Protein AF-0000000078879393 (afdb_homodimer)

Radius of gyration: 18.75 Å; Cα contacts (8 Å, |Δi|>4): 812; chains: 2; bounding box: 36×53×43 Å

Sequence (286 aa):
CFPGNGKSELESGVQMYIRDLRIGDRIKTVGSSGDVIYSDVIAFLHKNTNIVVEFVALHLTGEHRIIISAKHLIFVSKNGNSTSEAIFADRVHVDDTVYVLEGGKLVGKKVVRVAMVTESGIYAPLTREGTLVVNGVFASCYACFPGNGKSELESGVQMYIRDLRIGDRIKTVGSSGDVIYSDVIAFLHKNTNIVVEFVALHLTGEHRIIISAKHLIFVSKNGNSTSEAIFADRVHVDDTVYVLEGGKLVGKKVVRVAMVTESGIYAPLTREGTLVVNGVFASCYA

pLDDT: mean 95.03, std 5.54, range [64.19, 98.75]

Secondary structure (DSSP, 8-state):
-B-TT-EEEBTTS-EEEGGG--TT-EEEEE-TTS-EEEEEEEEEEEEEEEEEEEEEEEEEGGG-EEEE-TT-EEEEE-TT-SSEEEEEGGG--TT-EEEEEETTEEEEEEEEEEEEEEEEEEEEEEETTSEEEETTEEEES--/-B-TT-EEEBTTS-EEEGGG--TT-EEEEE-TTS-EEEEEEEEEEEEEEEEEEEEEEEEEGGG-EEEE-TT-EEEEE-TT-SS-EEEEGGG--TT-EEEEEETTEEEEEEEEEEEEEEEEEEEEEEETTSEEEETTEEEES--

Nearest PDB structures (foldseek):
  6tyy-assembly1_A  TM=9.619E-01  e=5.222E-17  Drosophila melanogaster
  1at0-assembly1_A-2  TM=9.613E-01  e=2.529E-16  unclassified
  6rpq-assembly1_A  TM=8.341E-01  e=7.371E-08  Saccharomyces cerevisiae S288C
  4o1s-assembly1_A  TM=8.415E-01  e=1.466E-05  Thermoplasma volcanium GSS1
  5bkh-assembly1_A  TM=4.612E-01  e=1.393E-05  Pyrococcus horikoshii OT3

Structure (mmCIF, N/CA/C/O backbone):
data_AF-0000000078879393-model_v1
#
loop_
_entity.id
_entity.type
_entity.pdbx_description
1 polymer 'Hint domain-containing protein'
#
loop_
_atom_site.group_PDB
_atom_site.id
_atom_site.type_symbol
_atom_site.label_atom_id
_atom_site.label_alt_id
_atom_site.label_comp_id
_atom_site.label_asym_id
_atom_site.label_entity_id
_atom_site.label_seq_id
_atom_site.pdbx_PDB_ins_code
_atom_site.Cartn_x
_atom_site.Cartn_y
_atom_site.Cartn_z
_atom_site.occupancy
_atom_site.B_iso_or_equiv
_atom_site.auth_seq_id
_atom_site.auth_comp_id
_atom_site.auth_asym_id
_atom_site.auth_atom_id
_atom_site.pdbx_PDB_model_num
ATOM 1 N N . CYS A 1 1 ? -3.32 4.598 9.633 1 96.94 1 CYS A N 1
ATOM 2 C CA . CYS A 1 1 ? -4.758 4.844 9.586 1 96.94 1 CYS A CA 1
ATOM 3 C C . CYS A 1 1 ? -5.066 6.32 9.805 1 96.94 1 CYS A C 1
ATOM 5 O O . CYS A 1 1 ? -4.219 7.074 10.281 1 96.94 1 CYS A O 1
ATOM 7 N N . PHE A 1 2 ? -6.312 6.637 9.445 1 98.25 2 PHE A N 1
ATOM 8 C CA . PHE A 1 2 ? -6.848 7.98 9.633 1 98.25 2 PHE A CA 1
ATOM 9 C C . PHE A 1 2 ? -8.07 7.957 10.539 1 98.25 2 PHE A C 1
ATOM 11 O O . PHE A 1 2 ? -8.781 6.953 10.602 1 98.25 2 PHE A O 1
ATOM 18 N N . PRO A 1 3 ? -8.25 9.07 11.242 1 97.69 3 PRO A N 1
ATOM 19 C CA . PRO A 1 3 ? -9.57 9.211 11.859 1 97.69 3 PRO A CA 1
ATOM 20 C C . PRO A 1 3 ? -10.68 9.406 10.836 1 97.69 3 PRO A C 1
ATOM 22 O O . PRO A 1 3 ? -10.414 9.773 9.688 1 97.69 3 PRO A O 1
ATOM 25 N N . GLY A 1 4 ? -11.852 9.18 11.297 1 96.69 4 GLY A N 1
ATOM 26 C CA . GLY A 1 4 ? -12.984 9.188 10.391 1 96.69 4 GLY A CA 1
ATOM 27 C C . GLY A 1 4 ? -13.273 10.555 9.805 1 96.69 4 GLY A C 1
ATOM 28 O O . GLY A 1 4 ? -13.859 10.664 8.727 1 96.69 4 GLY A O 1
ATOM 29 N N . ASN A 1 5 ? -12.766 11.586 10.445 1 96.19 5 ASN A N 1
ATOM 30 C CA . ASN A 1 5 ? -13.141 12.938 10.055 1 96.19 5 ASN A CA 1
ATOM 31 C C . ASN A 1 5 ? -12.109 13.555 9.109 1 96.19 5 ASN A C 1
ATOM 33 O O . ASN A 1 5 ? -12.227 14.727 8.734 1 96.19 5 ASN A O 1
ATOM 37 N N . GLY A 1 6 ? -11.055 12.797 8.75 1 97.12 6 GLY A N 1
ATOM 38 C CA . GLY A 1 6 ? -10.211 13.266 7.664 1 97.12 6 GLY A CA 1
ATOM 39 C C . GLY A 1 6 ? -10.961 13.445 6.359 1 97.12 6 GLY A C 1
ATOM 40 O O . GLY A 1 6 ? -11.914 12.711 6.078 1 97.12 6 GLY A O 1
ATOM 41 N N . LYS A 1 7 ? -10.477 14.352 5.547 1 98 7 LYS A N 1
ATOM 42 C CA . LYS A 1 7 ? -11.219 14.656 4.324 1 98 7 LYS A CA 1
ATOM 43 C C . LYS A 1 7 ? -10.398 14.312 3.084 1 98 7 LYS A C 1
ATOM 45 O O . LYS A 1 7 ? -9.219 14.664 3.002 1 98 7 LYS A O 1
ATOM 50 N N . SER A 1 8 ? -11.016 13.656 2.184 1 98.31 8 SER A N 1
ATOM 51 C CA . SER A 1 8 ? -10.508 13.383 0.842 1 98.31 8 SER A CA 1
ATOM 52 C C . SER A 1 8 ? -11.414 13.992 -0.226 1 98.31 8 SER A C 1
ATOM 54 O O . SER A 1 8 ? -12.562 14.336 0.051 1 98.31 8 SER A O 1
ATOM 56 N N . GLU A 1 9 ? -10.852 14.172 -1.367 1 98.44 9 GLU A N 1
ATOM 57 C CA . GLU A 1 9 ? -11.641 14.781 -2.441 1 98.44 9 GLU A CA 1
ATOM 58 C C . GLU A 1 9 ? -11.992 13.75 -3.51 1 98.44 9 GLU A C 1
ATOM 60 O O . GLU A 1 9 ? -11.109 13.102 -4.074 1 98.44 9 GLU A O 1
ATOM 65 N N . LEU A 1 10 ? -13.297 13.664 -3.801 1 98.62 10 LEU A N 1
ATOM 66 C CA . LEU A 1 10 ? -13.773 12.805 -4.883 1 98.62 10 LEU A CA 1
ATOM 67 C C . LEU A 1 10 ? -13.477 13.43 -6.238 1 98.62 10 LEU A C 1
ATOM 69 O O . LEU A 1 10 ? -13.219 14.633 -6.332 1 98.62 10 LEU A O 1
ATOM 73 N N . GLU A 1 11 ? -13.508 12.594 -7.207 1 97.94 11 GLU A N 1
ATOM 74 C CA . GLU A 1 11 ? -13.289 13.07 -8.57 1 97.94 11 GLU A CA 1
ATOM 75 C C . GLU A 1 11 ? -14.289 14.156 -8.938 1 97.94 11 GLU A C 1
ATOM 77 O O . GLU A 1 11 ? -13.992 15.039 -9.75 1 97.94 11 GLU A O 1
ATOM 82 N N . SER A 1 12 ? -15.422 14.195 -8.359 1 97.69 12 SER A N 1
ATOM 83 C CA . SER A 1 12 ? -16.453 15.203 -8.594 1 97.69 12 SER A CA 1
ATOM 84 C C . SER A 1 12 ? -16.062 16.547 -7.992 1 97.69 12 SER A C 1
ATOM 86 O O . SER A 1 12 ? -16.688 17.562 -8.297 1 97.69 12 SER A O 1
ATOM 88 N N . GLY A 1 13 ? -15.141 16.516 -7.16 1 96.88 13 GLY A N 1
ATOM 89 C CA . GLY A 1 13 ? -14.75 17.719 -6.449 1 96.88 13 GLY A CA 1
ATOM 90 C C . GLY A 1 13 ? -15.32 17.797 -5.043 1 96.88 13 GLY A C 1
ATOM 91 O O . GLY A 1 13 ? -14.914 18.656 -4.25 1 96.88 13 GLY A O 1
ATOM 92 N N . VAL A 1 14 ? -16.156 16.891 -4.773 1 97.81 14 VAL A N 1
ATOM 93 C CA . VAL A 1 14 ? -16.812 16.875 -3.469 1 97.81 14 VAL A CA 1
ATOM 94 C C . VAL A 1 14 ? -15.82 16.406 -2.4 1 97.81 14 VAL A C 1
ATOM 96 O O . VAL A 1 14 ? -15.086 15.445 -2.604 1 97.81 14 VAL A O 1
ATOM 99 N N . GLN A 1 15 ? -15.82 17.188 -1.299 1 97.88 15 GLN A N 1
ATOM 100 C CA . GLN A 1 15 ? -15.07 16.766 -0.124 1 97.88 15 GLN A CA 1
ATOM 101 C C . GLN A 1 15 ? -15.844 15.727 0.682 1 97.88 15 GLN A C 1
ATOM 103 O O . GLN A 1 15 ? -17.016 15.938 1.013 1 97.88 15 GLN A O 1
ATOM 108 N N . MET A 1 16 ? -15.133 14.656 0.977 1 98.31 16 MET A N 1
ATOM 109 C CA . MET A 1 16 ? -15.773 13.547 1.686 1 98.31 16 MET A CA 1
ATOM 110 C C . MET A 1 16 ? -14.93 13.109 2.881 1 98.31 16 MET A C 1
ATOM 112 O O . MET A 1 16 ? -13.711 13.008 2.779 1 98.31 16 MET A O 1
ATOM 116 N N . TYR A 1 17 ? -15.602 12.812 3.994 1 98.19 17 TYR A N 1
ATOM 117 C CA . TYR A 1 17 ? -14.906 12.242 5.137 1 98.19 17 TYR A CA 1
ATOM 118 C C . TYR A 1 17 ? -14.414 10.828 4.82 1 98.19 17 TYR A C 1
ATOM 120 O O . TYR A 1 17 ? -15.094 10.07 4.129 1 98.19 17 TYR A O 1
ATOM 128 N N . ILE A 1 18 ? -13.273 10.516 5.387 1 98.06 18 ILE A N 1
ATOM 129 C CA . ILE A 1 18 ? -12.672 9.203 5.176 1 98.06 18 ILE A CA 1
ATOM 130 C C . ILE A 1 18 ? -13.648 8.117 5.609 1 98.06 18 ILE A C 1
ATOM 132 O O . ILE A 1 18 ? -13.789 7.094 4.934 1 98.06 18 ILE A O 1
ATOM 136 N N . ARG A 1 19 ? -14.375 8.328 6.68 1 97.31 19 ARG A N 1
ATOM 137 C CA . ARG A 1 19 ? -15.289 7.32 7.215 1 97.31 19 ARG A CA 1
ATOM 138 C C . ARG A 1 19 ? -16.438 7.047 6.242 1 97.31 19 ARG A C 1
ATOM 140 O O . ARG A 1 19 ? -17.078 5.996 6.305 1 97.31 19 ARG A O 1
ATOM 147 N N . ASP A 1 20 ? -16.688 7.961 5.297 1 98 20 ASP A N 1
ATOM 148 C CA . ASP A 1 20 ? -17.844 7.844 4.402 1 98 20 ASP A CA 1
ATOM 149 C C . ASP A 1 20 ? -17.422 7.293 3.041 1 98 20 ASP A C 1
ATOM 151 O O . ASP A 1 20 ? -18.266 7.027 2.188 1 98 20 ASP A O 1
ATOM 155 N N . LEU A 1 21 ? -16.172 7.133 2.836 1 98.25 21 LEU A N 1
ATOM 156 C CA . LEU A 1 21 ? -15.68 6.586 1.573 1 98.25 21 LEU A CA 1
ATOM 157 C C . LEU A 1 21 ? -16.156 5.148 1.383 1 98.25 21 LEU A C 1
ATOM 159 O O . LEU A 1 21 ? -16.344 4.422 2.359 1 98.25 21 LEU A O 1
ATOM 163 N N . ARG A 1 22 ? -16.375 4.75 0.122 1 97.75 22 ARG A N 1
ATOM 164 C CA . ARG A 1 22 ? -16.75 3.393 -0.265 1 97.75 22 ARG A CA 1
ATOM 165 C C . ARG A 1 22 ? -15.773 2.84 -1.305 1 97.75 22 ARG A C 1
ATOM 167 O O . ARG A 1 22 ? -15.148 3.602 -2.045 1 97.75 22 ARG A O 1
ATOM 174 N N . ILE A 1 23 ? -15.625 1.525 -1.207 1 96.44 23 ILE A N 1
ATOM 175 C CA . ILE A 1 23 ? -14.883 0.886 -2.285 1 96.44 23 ILE A CA 1
ATOM 176 C C . ILE A 1 23 ? -15.469 1.293 -3.633 1 96.44 23 ILE A C 1
ATOM 178 O O . ILE A 1 23 ? -16.688 1.311 -3.805 1 96.44 23 ILE A O 1
ATOM 182 N N . GLY A 1 24 ? -14.617 1.672 -4.531 1 96.5 24 GLY A N 1
ATOM 183 C CA . GLY A 1 24 ? -15.078 2.123 -5.836 1 96.5 24 GLY A CA 1
ATOM 184 C C . GLY A 1 24 ? -15.031 3.631 -5.996 1 96.5 24 GLY A C 1
ATOM 185 O O . GLY A 1 24 ? -15.039 4.141 -7.121 1 96.5 24 GLY A O 1
ATOM 186 N N . ASP A 1 25 ? -15.094 4.363 -4.883 1 98.19 25 ASP A N 1
ATOM 187 C CA . ASP A 1 25 ? -14.93 5.812 -4.953 1 98.19 25 ASP A CA 1
ATOM 188 C C . ASP A 1 25 ? -13.578 6.188 -5.559 1 98.19 25 ASP A C 1
ATOM 190 O O . ASP A 1 25 ? -12.562 5.562 -5.25 1 98.19 25 ASP A O 1
ATOM 194 N N . ARG A 1 26 ? -13.586 7.176 -6.426 1 98.19 26 ARG A N 1
ATOM 195 C CA . ARG A 1 26 ? -12.344 7.699 -6.996 1 98.19 26 ARG A CA 1
ATOM 196 C C . ARG A 1 26 ? -11.906 8.969 -6.273 1 98.19 26 ARG A C 1
ATOM 198 O O . ARG A 1 26 ? -12.602 9.984 -6.316 1 98.19 26 ARG A O 1
ATOM 205 N N . ILE A 1 27 ? -10.75 8.867 -5.652 1 98.62 27 ILE A N 1
ATOM 206 C CA . ILE A 1 27 ? -10.336 10 -4.824 1 98.62 27 ILE A CA 1
ATOM 207 C C . ILE A 1 27 ? -9.023 10.57 -5.348 1 98.62 27 ILE A C 1
ATOM 209 O O . ILE A 1 27 ? -8.266 9.883 -6.039 1 98.62 27 ILE A O 1
ATOM 213 N N . LYS A 1 28 ? -8.82 11.82 -5.02 1 98.06 28 LYS A N 1
ATOM 214 C CA . LYS A 1 28 ? -7.676 12.594 -5.48 1 98.06 28 LYS A CA 1
ATOM 215 C C . LYS A 1 28 ? -6.375 12.07 -4.879 1 98.06 28 LYS A C 1
ATOM 217 O O . LYS A 1 28 ? -6.309 11.781 -3.682 1 98.06 28 LYS A O 1
ATOM 222 N N . THR A 1 29 ? -5.414 11.859 -5.676 1 97 29 THR A N 1
ATOM 223 C CA . THR A 1 29 ? -4.059 11.508 -5.273 1 97 29 THR A CA 1
ATOM 224 C C . THR A 1 29 ? -3.043 12.008 -6.293 1 97 29 THR A C 1
ATOM 226 O O . THR A 1 29 ? -3.348 12.898 -7.098 1 97 29 THR A O 1
ATOM 229 N N . VAL A 1 30 ? -1.779 11.617 -6.09 1 93.81 30 VAL A N 1
ATOM 230 C CA . VAL A 1 30 ? -0.709 12.008 -7.004 1 93.81 30 VAL A CA 1
ATOM 231 C C . VAL A 1 30 ? -0.026 10.758 -7.559 1 93.81 30 VAL A C 1
ATOM 233 O O . VAL A 1 30 ? 0.368 9.867 -6.801 1 93.81 30 VAL A O 1
ATOM 236 N N . GLY A 1 31 ? 0.032 10.727 -8.852 1 87.25 31 GLY A N 1
ATOM 237 C CA . GLY A 1 31 ? 0.663 9.594 -9.5 1 87.25 31 GLY A CA 1
ATOM 238 C C . GLY A 1 31 ? 2.178 9.633 -9.445 1 87.25 31 GLY A C 1
ATOM 239 O O . GLY A 1 31 ? 2.758 10.594 -8.93 1 87.25 31 GLY A O 1
ATOM 240 N N . SER A 1 32 ? 2.844 8.547 -9.961 1 80.88 32 SER A N 1
ATOM 241 C CA . SER A 1 32 ? 4.297 8.422 -9.945 1 80.88 32 SER A CA 1
ATOM 242 C C . SER A 1 32 ? 4.957 9.516 -10.773 1 80.88 32 SER A C 1
ATOM 244 O O . SER A 1 32 ? 6.125 9.844 -10.555 1 80.88 32 SER A O 1
ATOM 246 N N . SER A 1 33 ? 4.254 10.07 -11.695 1 79.31 33 SER A N 1
ATOM 247 C CA . SER A 1 33 ? 4.785 11.141 -12.531 1 79.31 33 SER A CA 1
ATOM 248 C C . SER A 1 33 ? 4.688 12.492 -11.836 1 79.31 33 SER A C 1
ATOM 250 O O . SER A 1 33 ? 5.219 13.492 -12.328 1 79.31 33 SER A O 1
ATOM 252 N N . GLY A 1 34 ? 3.973 12.523 -10.719 1 85.5 34 GLY A N 1
ATOM 253 C CA . GLY A 1 34 ? 3.812 13.766 -9.984 1 85.5 34 GLY A CA 1
ATOM 254 C C . GLY A 1 34 ? 2.523 14.492 -10.312 1 85.5 34 GLY A C 1
ATOM 255 O O . GLY A 1 34 ? 2.217 15.523 -9.719 1 85.5 34 GLY A O 1
ATOM 256 N N . ASP A 1 35 ? 1.784 13.93 -11.234 1 91.75 35 ASP A N 1
ATOM 257 C CA . ASP A 1 35 ? 0.538 14.562 -11.641 1 91.75 35 ASP A CA 1
ATOM 258 C C . ASP A 1 35 ? -0.608 14.188 -10.711 1 91.75 35 ASP A C 1
ATOM 260 O O . ASP A 1 35 ? -0.641 13.078 -10.172 1 91.75 35 ASP A O 1
ATOM 264 N N . VAL A 1 36 ? -1.501 15.141 -10.594 1 95.81 36 VAL A N 1
ATOM 265 C CA . VAL A 1 36 ? -2.713 14.867 -9.828 1 95.81 36 VAL A CA 1
ATOM 266 C C . VAL A 1 36 ? -3.607 13.906 -10.602 1 95.81 36 VAL A C 1
ATOM 268 O O . VAL A 1 36 ? -3.902 14.133 -11.781 1 95.81 36 VAL A O 1
ATOM 271 N N . ILE A 1 37 ? -3.965 12.914 -10.047 1 95.56 37 ILE A N 1
ATOM 272 C CA . ILE A 1 37 ? -4.871 11.938 -10.641 1 95.56 37 ILE A CA 1
ATOM 273 C C . ILE A 1 37 ? -5.934 11.531 -9.625 1 95.56 37 ILE A C 1
ATOM 275 O O . ILE A 1 37 ? -5.871 11.93 -8.453 1 95.56 37 ILE A O 1
ATOM 279 N N . TYR A 1 38 ? -6.938 10.867 -10.102 1 96.94 38 TYR A N 1
ATOM 280 C CA . TYR A 1 38 ? -7.938 10.242 -9.242 1 96.94 38 TYR A CA 1
ATOM 281 C C . TYR A 1 38 ? -7.816 8.727 -9.289 1 96.94 38 TYR A C 1
ATOM 283 O O . TYR A 1 38 ? -7.648 8.141 -10.359 1 96.94 38 TYR A O 1
ATOM 291 N N . SER A 1 39 ? -7.793 8.086 -8.117 1 96.19 39 SER A N 1
ATOM 292 C CA . SER A 1 39 ? -7.566 6.652 -7.984 1 96.19 39 SER A CA 1
ATOM 293 C C . SER A 1 39 ? -8.711 5.98 -7.23 1 96.19 39 SER A C 1
ATOM 295 O O . SER A 1 39 ? -9.234 6.539 -6.266 1 96.19 39 SER A O 1
ATOM 297 N N . ASP A 1 40 ? -9.047 4.777 -7.641 1 95.81 40 ASP A N 1
ATOM 298 C CA . ASP A 1 40 ? -10.125 4.027 -7 1 95.81 40 ASP A CA 1
ATOM 299 C C . ASP A 1 40 ? -9.719 3.564 -5.602 1 95.81 40 ASP A C 1
ATOM 301 O O . ASP A 1 40 ? -8.609 3.074 -5.406 1 95.81 40 ASP A O 1
ATOM 305 N N . VAL A 1 41 ? -10.656 3.758 -4.652 1 97.62 41 VAL A N 1
ATOM 306 C CA . VAL A 1 41 ? -10.555 3.006 -3.406 1 97.62 41 VAL A CA 1
ATOM 307 C C . VAL A 1 41 ? -10.875 1.535 -3.66 1 97.62 41 VAL A C 1
ATOM 309 O O . VAL A 1 41 ? -11.984 1.202 -4.086 1 97.62 41 VAL A O 1
ATOM 312 N N . ILE A 1 42 ? -9.906 0.665 -3.314 1 94.88 42 ILE A N 1
ATOM 313 C CA . ILE A 1 42 ? -10.102 -0.713 -3.752 1 94.88 42 ILE A CA 1
ATOM 314 C C . ILE A 1 42 ? -10.297 -1.615 -2.535 1 94.88 42 ILE A C 1
ATOM 316 O O . ILE A 1 42 ? -10.742 -2.758 -2.668 1 94.88 42 ILE A O 1
ATOM 320 N N . ALA A 1 43 ? -10 -1.118 -1.384 1 95.5 43 ALA A N 1
ATOM 321 C CA . ALA A 1 43 ? -10.164 -1.86 -0.137 1 95.5 43 ALA A CA 1
ATOM 322 C C . ALA A 1 43 ? -10 -0.945 1.072 1 95.5 43 ALA A C 1
ATOM 324 O O . ALA A 1 43 ? -9.594 0.21 0.934 1 95.5 43 ALA A O 1
ATOM 325 N N . PHE A 1 44 ? -10.43 -1.414 2.205 1 95.75 44 PHE A N 1
ATOM 326 C CA . PHE A 1 44 ? -10.078 -0.818 3.486 1 95.75 44 PHE A CA 1
ATOM 327 C C . PHE A 1 44 ? -9.211 -1.771 4.309 1 95.75 44 PHE A C 1
ATOM 329 O O . PHE A 1 44 ? -9.656 -2.869 4.652 1 95.75 44 PHE A O 1
ATOM 336 N N . LEU A 1 45 ? -8.047 -1.306 4.586 1 94 45 LEU A N 1
ATOM 337 C CA . LEU A 1 45 ? -7.133 -2.121 5.375 1 94 45 LEU A CA 1
ATOM 338 C C . LEU A 1 45 ? -7.555 -2.152 6.84 1 94 45 LEU A C 1
ATOM 340 O O . LEU A 1 45 ? -7.312 -3.137 7.543 1 94 45 LEU A O 1
ATOM 344 N N . HIS A 1 46 ? -8.086 -1.125 7.355 1 93.5 46 HIS A N 1
ATOM 345 C CA . HIS A 1 46 ? -8.719 -0.989 8.664 1 93.5 46 HIS A CA 1
ATOM 346 C C . HIS A 1 46 ? -9.992 -0.15 8.578 1 93.5 46 HIS A C 1
ATOM 348 O O . HIS A 1 46 ? -10.031 0.857 7.863 1 93.5 46 HIS A O 1
ATOM 354 N N . LYS A 1 47 ? -10.953 -0.666 9.164 1 94.81 47 LYS A N 1
ATOM 355 C CA . LYS A 1 47 ? -12.203 0.076 9.273 1 94.81 47 LYS A CA 1
ATOM 356 C C . LYS A 1 47 ? -12.961 -0.302 10.547 1 94.81 47 LYS A C 1
ATOM 358 O O . LYS A 1 47 ? -13.625 -1.338 10.594 1 94.81 47 LYS A O 1
ATOM 363 N N . ASN A 1 48 ? -12.75 0.467 11.461 1 94.94 48 ASN A N 1
ATOM 364 C CA . ASN A 1 48 ? -13.406 0.284 12.75 1 94.94 48 ASN A CA 1
ATOM 365 C C . ASN A 1 48 ? -13.914 1.608 13.312 1 94.94 48 ASN A C 1
ATOM 367 O O . ASN A 1 48 ? -13.141 2.543 13.508 1 94.94 48 ASN A O 1
ATOM 371 N N . THR A 1 49 ? -15.133 1.739 13.625 1 90.94 49 THR A N 1
ATOM 372 C CA . THR A 1 49 ? -15.781 2.996 13.977 1 90.94 49 THR A CA 1
ATOM 373 C C . THR A 1 49 ? -15.828 3.18 15.492 1 90.94 49 THR A C 1
ATOM 375 O O . THR A 1 49 ? -15.914 4.309 15.977 1 90.94 49 THR A O 1
ATOM 378 N N . ASN A 1 50 ? -15.797 2.232 16.156 1 87.5 50 ASN A N 1
ATOM 379 C CA . ASN A 1 50 ? -16.172 2.328 17.562 1 87.5 50 ASN A CA 1
ATOM 380 C C . ASN A 1 50 ? -14.961 2.113 18.484 1 87.5 50 ASN A C 1
ATOM 382 O O . ASN A 1 50 ? -15.047 1.393 19.469 1 87.5 50 ASN A O 1
ATOM 386 N N . ILE A 1 51 ? -13.859 2.643 18.062 1 93.12 51 ILE A N 1
A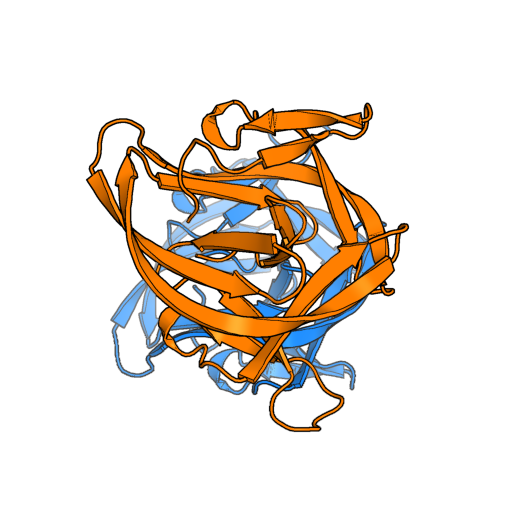TOM 387 C CA . ILE A 1 51 ? -12.68 2.551 18.922 1 93.12 51 ILE A CA 1
ATOM 388 C C . ILE A 1 51 ? -12.023 3.924 19.047 1 93.12 51 ILE A C 1
ATOM 390 O O . ILE A 1 51 ? -12.148 4.762 18.156 1 93.12 51 ILE A O 1
ATOM 394 N N . VAL A 1 52 ? -11.508 4.125 20.188 1 94.31 52 VAL A N 1
ATOM 395 C CA . VAL A 1 52 ? -10.734 5.336 20.422 1 94.31 52 VAL A CA 1
ATOM 396 C C . VAL A 1 52 ? -9.242 5.051 20.234 1 94.31 52 VAL A C 1
ATOM 398 O O . VAL A 1 52 ? -8.703 4.113 20.828 1 94.31 52 VAL A O 1
ATOM 401 N N . VAL A 1 53 ? -8.648 5.84 19.391 1 95.19 53 VAL A N 1
ATOM 402 C CA . VAL A 1 53 ? -7.258 5.578 19.031 1 95.19 53 VAL A CA 1
ATOM 403 C C . VAL A 1 53 ? -6.426 6.844 19.219 1 95.19 53 VAL A C 1
ATOM 405 O O . VAL A 1 53 ? -6.918 7.957 19.016 1 95.19 53 VAL A O 1
ATOM 408 N N . GLU A 1 54 ? -5.199 6.617 19.688 1 97.62 54 GLU A N 1
ATOM 409 C CA . GLU A 1 54 ? -4.234 7.711 19.734 1 97.62 54 GLU A CA 1
ATOM 410 C C . GLU A 1 54 ? -3.531 7.871 18.391 1 97.6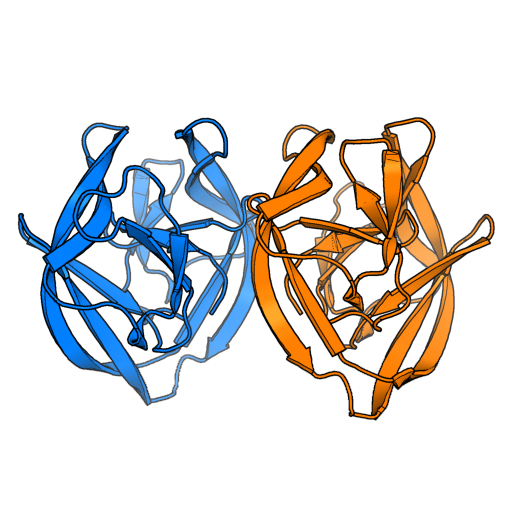2 54 GLU A C 1
ATOM 412 O O . GLU A 1 54 ? -2.986 6.91 17.844 1 97.62 54 GLU A O 1
ATOM 417 N N . PHE A 1 55 ? -3.518 9.109 17.875 1 98.5 55 PHE A N 1
ATOM 418 C CA . PHE A 1 55 ? -2.928 9.438 16.578 1 98.5 55 PHE A CA 1
ATOM 419 C C . PHE A 1 55 ? -1.812 10.469 16.75 1 98.5 55 PHE A C 1
ATOM 421 O O . PHE A 1 55 ? -1.663 11.07 17.812 1 98.5 55 PHE A O 1
ATOM 428 N N . VAL A 1 56 ? -1.066 10.578 15.688 1 98.75 56 VAL A N 1
ATOM 429 C CA . VAL A 1 56 ? -0.095 11.656 15.531 1 98.75 56 VAL A CA 1
ATOM 430 C C . VAL A 1 56 ? -0.702 12.789 14.703 1 98.75 56 VAL A C 1
ATOM 432 O O . VAL A 1 56 ? -1.186 12.562 13.594 1 98.75 56 VAL A O 1
ATOM 435 N N . ALA A 1 57 ? -0.722 13.914 15.273 1 98.69 57 ALA A N 1
ATOM 436 C CA . ALA A 1 57 ? -1.128 15.109 14.539 1 98.69 57 ALA A CA 1
ATOM 437 C C . ALA A 1 57 ? 0.087 15.914 14.094 1 98.69 57 ALA A C 1
ATOM 439 O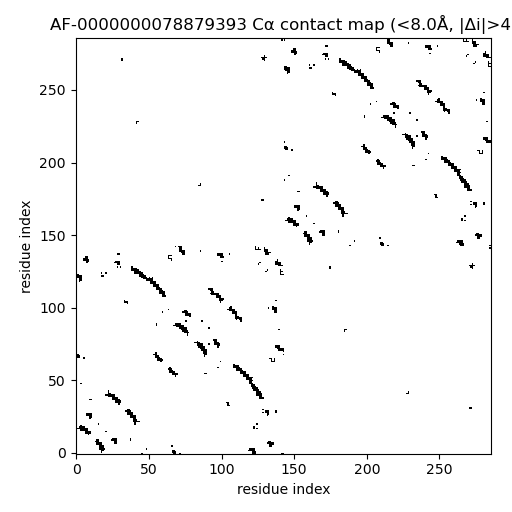 O . ALA A 1 57 ? 0.874 16.375 14.922 1 98.69 57 ALA A O 1
ATOM 440 N N . LEU A 1 58 ? 0.278 16.031 12.805 1 98.75 58 LEU A N 1
ATOM 441 C CA . LEU A 1 58 ? 1.328 16.875 12.227 1 98.75 58 LEU A CA 1
ATOM 442 C C . LEU A 1 58 ? 0.77 18.219 11.773 1 98.75 58 LEU A C 1
ATOM 444 O O . LEU A 1 58 ? -0.083 18.281 10.891 1 98.75 58 LEU A O 1
ATOM 448 N N . HIS A 1 59 ? 1.232 19.219 12.438 1 98.69 59 HIS A N 1
ATOM 449 C CA . HIS A 1 59 ? 0.876 20.578 12.031 1 98.69 59 HIS A CA 1
ATOM 450 C C . HIS A 1 59 ? 1.924 21.172 11.094 1 98.69 59 HIS A C 1
ATOM 452 O O . HIS A 1 59 ? 3.117 21.172 11.406 1 98.69 59 HIS A O 1
ATOM 458 N N . LEU A 1 60 ? 1.454 21.609 9.945 1 98.12 60 LEU A N 1
ATOM 459 C CA . LEU A 1 60 ? 2.363 22.141 8.93 1 98.12 60 LEU A CA 1
ATOM 460 C C . LEU A 1 60 ? 2.242 23.656 8.82 1 98.12 60 LEU A C 1
ATOM 462 O O . LEU A 1 60 ? 1.285 24.234 9.32 1 98.12 60 LEU A O 1
ATOM 466 N N . THR A 1 61 ? 3.236 24.234 8.18 1 95.88 61 THR A N 1
ATOM 467 C CA . THR A 1 61 ? 3.125 25.656 7.879 1 95.88 61 THR A CA 1
ATOM 468 C C . THR A 1 61 ? 1.895 25.938 7.02 1 95.88 61 THR A C 1
ATOM 470 O O . THR A 1 61 ? 1.502 25.094 6.203 1 95.88 61 THR A O 1
ATOM 473 N N . GLY A 1 62 ? 1.19 27.109 7.086 1 90.88 62 GLY A N 1
ATOM 474 C CA . GLY A 1 62 ? 0.051 27.484 6.27 1 90.88 62 GLY A CA 1
ATOM 475 C C . GLY A 1 62 ? -1.251 26.859 6.727 1 90.88 62 GLY A C 1
ATOM 476 O O . GLY A 1 62 ? -2.16 26.641 5.922 1 90.88 62 GLY A O 1
ATOM 477 N N . GLU A 1 63 ? -1.417 26.328 7.855 1 88.06 63 GLU A N 1
ATOM 478 C CA . GLU A 1 63 ? -2.609 25.828 8.531 1 88.06 63 GLU A CA 1
ATOM 479 C C . GLU A 1 63 ? -2.949 24.406 8.094 1 88.06 63 GLU A C 1
ATOM 481 O O . GLU A 1 63 ? -4.09 23.953 8.242 1 88.06 63 GLU A O 1
ATOM 486 N N . HIS A 1 64 ? -2.137 23.797 7.43 1 93.62 64 HIS A N 1
ATOM 487 C CA . HIS A 1 64 ? -2.373 22.406 7.086 1 93.62 64 HIS A CA 1
ATOM 488 C C . HIS A 1 64 ? -2.102 21.484 8.273 1 93.62 64 HIS A C 1
ATOM 490 O O . HIS A 1 64 ? -1.205 21.75 9.078 1 93.62 64 HIS A O 1
ATOM 496 N N . ARG A 1 65 ? -2.893 20.484 8.336 1 97.38 65 ARG A N 1
ATOM 497 C CA . ARG A 1 65 ? -2.76 19.5 9.406 1 97.38 65 ARG A CA 1
ATOM 498 C C . ARG A 1 65 ? -3.209 18.125 8.938 1 97.38 65 ARG A C 1
ATOM 500 O O . ARG A 1 65 ? -4.184 18 8.188 1 97.38 65 ARG A O 1
ATOM 507 N N . ILE A 1 66 ? -2.463 17.156 9.383 1 98.44 66 ILE A N 1
ATOM 508 C C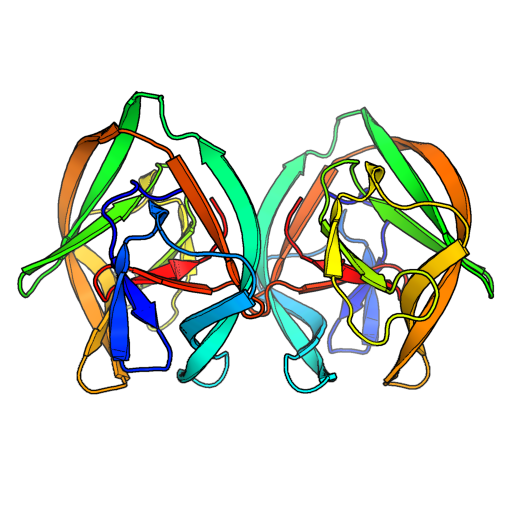A . ILE A 1 66 ? -2.9 15.781 9.109 1 98.44 66 ILE A CA 1
ATOM 509 C C . ILE A 1 66 ? -2.809 14.953 10.391 1 98.44 66 ILE A C 1
ATOM 511 O O . ILE A 1 66 ? -1.865 15.102 11.172 1 98.44 66 ILE A O 1
ATOM 515 N N . ILE A 1 67 ? -3.83 14.164 10.617 1 98.56 67 ILE A N 1
ATOM 516 C CA . ILE A 1 67 ? -3.883 13.234 11.734 1 98.56 67 ILE A CA 1
ATOM 517 C C . ILE A 1 67 ? -3.82 11.797 11.219 1 98.56 67 ILE A C 1
ATOM 519 O O . ILE A 1 67 ? -4.664 11.383 10.414 1 98.56 67 ILE A O 1
ATOM 523 N N . ILE A 1 68 ? -2.781 11.078 11.633 1 98.62 68 ILE A N 1
ATOM 524 C CA . ILE A 1 68 ? -2.561 9.719 11.141 1 98.62 68 ILE A CA 1
ATOM 525 C C . ILE A 1 68 ? -2 8.844 12.258 1 98.62 68 ILE A C 1
ATOM 527 O O . ILE A 1 68 ? -1.486 9.359 13.258 1 98.62 68 ILE A O 1
ATOM 531 N N . SER A 1 69 ? -2.158 7.531 12.117 1 97.81 69 SER A N 1
ATOM 532 C CA . SER A 1 69 ? -1.593 6.629 13.117 1 97.81 69 SER A CA 1
ATOM 533 C C . SER A 1 69 ? -0.068 6.668 13.094 1 97.81 69 SER A C 1
ATOM 535 O O . SER A 1 69 ? 0.535 7.051 12.094 1 97.81 69 SER A O 1
ATOM 537 N N . ALA A 1 70 ? 0.548 6.281 14.188 1 97.25 70 ALA A N 1
ATOM 538 C CA . ALA A 1 70 ? 1.984 6.402 14.422 1 97.25 70 ALA A CA 1
ATOM 539 C C . ALA A 1 70 ? 2.779 5.645 13.359 1 97.25 70 ALA A C 1
ATOM 541 O O . ALA A 1 70 ? 3.834 6.105 12.922 1 97.25 70 ALA A O 1
ATOM 542 N N . LYS A 1 71 ? 2.23 4.496 12.914 1 95.31 71 LYS A N 1
ATOM 543 C CA . LYS A 1 71 ? 2.973 3.645 11.992 1 95.31 71 LYS A CA 1
ATOM 544 C C . LYS A 1 71 ? 2.496 3.844 10.555 1 95.31 71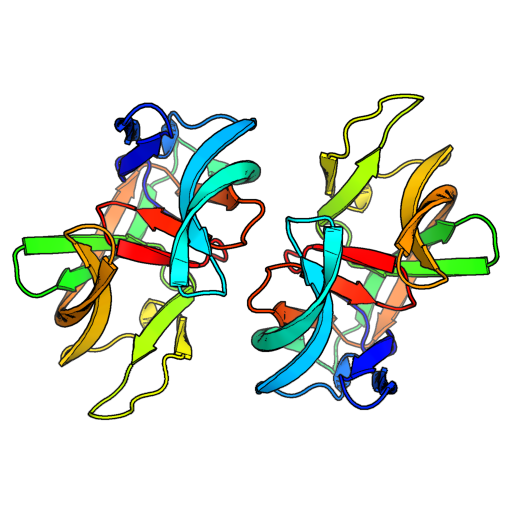 LYS A C 1
ATOM 546 O O . LYS A 1 71 ? 2.803 3.037 9.672 1 95.31 71 LYS A O 1
ATOM 551 N N . HIS A 1 72 ? 1.777 4.93 10.336 1 97.25 72 HIS A N 1
ATOM 552 C CA . HIS A 1 72 ? 1.384 5.293 8.984 1 97.25 72 HIS A CA 1
ATOM 553 C C . HIS A 1 72 ? 2.545 5.926 8.227 1 97.25 72 HIS A C 1
ATOM 555 O O . HIS A 1 72 ? 3.201 6.836 8.734 1 97.25 72 HIS A O 1
ATOM 561 N N . LEU A 1 73 ? 2.777 5.469 6.973 1 97.62 73 LEU A N 1
ATOM 562 C CA . LEU A 1 73 ? 3.873 5.996 6.168 1 97.62 73 LEU A CA 1
ATOM 563 C C . LEU A 1 73 ? 3.486 7.332 5.535 1 97.62 73 LEU A C 1
ATOM 565 O O . LEU A 1 73 ? 2.404 7.457 4.957 1 97.62 73 LEU A O 1
ATOM 569 N N . ILE A 1 74 ? 4.344 8.289 5.648 1 97.81 74 ILE A N 1
ATOM 570 C CA . ILE A 1 74 ? 4.176 9.609 5.043 1 97.81 74 ILE A CA 1
ATOM 571 C C . ILE A 1 74 ? 5.473 10.023 4.348 1 97.81 74 ILE A C 1
ATOM 573 O O . ILE A 1 74 ? 6.559 9.602 4.746 1 97.81 74 ILE A O 1
ATOM 577 N N . PHE A 1 75 ? 5.363 10.766 3.312 1 96.44 75 PHE A N 1
ATOM 578 C CA . PHE A 1 75 ? 6.504 11.172 2.504 1 96.44 75 PHE A CA 1
ATOM 579 C C . PHE A 1 75 ? 7.129 12.453 3.051 1 96.44 75 PHE A C 1
ATOM 581 O O . PHE A 1 75 ? 6.453 13.469 3.189 1 96.44 75 PHE A O 1
ATOM 588 N N . VAL A 1 76 ? 8.406 12.352 3.328 1 97 76 VAL A N 1
ATOM 589 C CA . VAL A 1 76 ? 9.086 13.461 3.994 1 97 76 VAL A CA 1
ATOM 590 C C . VAL A 1 76 ? 10.414 13.742 3.301 1 97 76 VAL A C 1
ATOM 592 O O . VAL A 1 76 ? 11.078 12.82 2.816 1 97 76 VAL A O 1
ATOM 595 N N . SER A 1 77 ? 10.742 14.969 3.16 1 94.75 77 SER A N 1
ATOM 596 C CA . SER A 1 77 ? 12.109 15.383 2.838 1 94.75 77 SER A CA 1
ATOM 597 C C . SER A 1 77 ? 12.797 16 4.047 1 94.75 77 SER A C 1
ATOM 599 O O . SER A 1 77 ? 12.227 16.859 4.727 1 94.75 77 SER A O 1
ATOM 601 N N . LYS A 1 78 ? 13.977 15.484 4.332 1 86.31 78 LYS A N 1
ATOM 602 C CA . LYS A 1 78 ? 14.734 15.977 5.477 1 86.31 78 LYS A CA 1
ATOM 603 C C . LYS A 1 78 ? 15.758 17.031 5.051 1 86.31 78 LYS A C 1
ATOM 605 O O . LYS A 1 78 ? 16.375 16.906 3.988 1 86.31 78 LYS A O 1
ATOM 610 N N . ASN A 1 79 ? 15.977 18.031 5.992 1 73.19 79 ASN A N 1
ATOM 611 C CA . ASN A 1 79 ? 16.984 19.078 6.043 1 73.19 79 ASN A CA 1
ATOM 612 C C . ASN A 1 79 ? 17.625 19.312 4.676 1 73.19 79 ASN A C 1
ATOM 614 O O . ASN A 1 79 ? 18.828 19.078 4.5 1 73.19 79 ASN A O 1
ATOM 618 N N . GLY A 1 80 ? 16.922 19.719 3.73 1 64.81 80 GLY A N 1
ATOM 619 C CA . GLY A 1 80 ? 17.609 20.156 2.52 1 64.81 80 GLY A CA 1
ATOM 620 C C . GLY A 1 80 ? 17.75 19.047 1.498 1 64.81 80 GLY A C 1
ATOM 621 O O . GLY A 1 80 ? 18.266 19.266 0.4 1 64.81 80 GLY A O 1
ATOM 622 N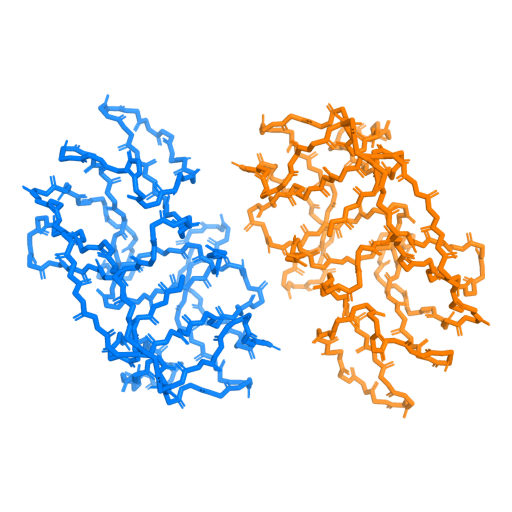 N . ASN A 1 81 ? 17.438 17.906 1.929 1 69.25 81 ASN A N 1
ATOM 623 C CA . ASN A 1 81 ? 17.531 16.844 0.934 1 69.25 81 ASN A CA 1
ATOM 624 C C . ASN A 1 81 ? 16.406 16.938 -0.09 1 69.25 81 ASN A C 1
ATOM 626 O O . ASN A 1 81 ? 15.281 17.328 0.244 1 69.25 81 ASN A O 1
ATOM 630 N N . SER A 1 82 ? 16.812 16.766 -1.311 1 72.38 82 SER A N 1
ATOM 631 C CA . SER A 1 82 ? 15.859 16.844 -2.418 1 72.38 82 SER A CA 1
ATOM 632 C C . SER A 1 82 ? 15.055 15.555 -2.559 1 72.38 82 SER A C 1
ATOM 634 O O . SER A 1 82 ? 14.023 15.531 -3.234 1 72.38 82 SER A O 1
ATOM 636 N N . THR A 1 83 ? 15.5 14.594 -1.86 1 83.75 83 THR A N 1
ATOM 637 C CA . THR A 1 83 ? 14.828 13.32 -2.088 1 83.75 83 THR A CA 1
ATOM 638 C C . THR A 1 83 ? 13.812 13.039 -0.986 1 83.75 83 THR A C 1
ATOM 640 O O . THR A 1 83 ? 14.086 13.266 0.194 1 83.75 83 THR A O 1
ATOM 643 N N . SER A 1 84 ? 12.609 12.711 -1.359 1 90.19 84 SER A N 1
ATOM 644 C CA . SER A 1 84 ? 11.547 12.352 -0.427 1 90.19 84 SER A CA 1
ATOM 645 C C . SER A 1 84 ? 11.633 10.883 -0.023 1 90.19 84 SER A C 1
ATOM 647 O O . SER A 1 84 ? 11.969 10.031 -0.845 1 90.19 84 SER A O 1
ATOM 649 N N . GLU A 1 85 ? 11.438 10.672 1.242 1 93.88 85 GLU A N 1
ATOM 650 C CA . GLU A 1 85 ? 11.422 9.312 1.771 1 93.88 85 GLU A CA 1
ATOM 651 C C . GLU A 1 85 ? 10.094 9.016 2.473 1 93.88 85 GLU A C 1
ATOM 653 O O . GLU A 1 85 ? 9.469 9.922 3.029 1 93.88 85 GLU A O 1
ATOM 658 N N . ALA A 1 86 ? 9.68 7.797 2.369 1 95.5 86 ALA A N 1
ATOM 659 C CA . ALA A 1 86 ? 8.539 7.332 3.154 1 95.5 86 ALA A CA 1
ATOM 660 C C . ALA A 1 86 ? 8.977 6.91 4.555 1 95.5 86 ALA A C 1
ATOM 662 O O . ALA A 1 86 ? 9.75 5.965 4.715 1 95.5 86 ALA A O 1
ATOM 663 N N . ILE A 1 87 ? 8.484 7.582 5.5 1 96.38 87 ILE A N 1
ATOM 664 C CA . ILE A 1 87 ? 8.844 7.223 6.871 1 96.38 87 ILE A CA 1
ATOM 665 C C . ILE A 1 87 ? 7.578 7.105 7.719 1 96.38 87 ILE A C 1
ATOM 667 O O . ILE A 1 87 ? 6.516 7.605 7.336 1 96.38 87 ILE A O 1
ATOM 671 N N . PHE A 1 88 ? 7.664 6.406 8.836 1 97.12 88 PHE A N 1
ATOM 672 C CA . PHE A 1 88 ? 6.539 6.305 9.758 1 97.12 88 PHE A CA 1
ATOM 673 C C . PHE A 1 88 ? 6.227 7.66 10.375 1 97.12 88 PHE A C 1
ATOM 675 O O . PHE A 1 88 ? 7.137 8.43 10.703 1 97.12 88 PHE A O 1
ATOM 682 N N . ALA A 1 89 ? 4.992 7.898 10.602 1 98.25 89 ALA A N 1
ATOM 683 C CA . ALA A 1 89 ? 4.531 9.188 11.117 1 98.25 89 ALA A CA 1
ATOM 684 C C . ALA A 1 89 ? 5.176 9.5 12.461 1 98.25 89 ALA A C 1
ATOM 686 O O . ALA A 1 89 ? 5.453 10.664 12.766 1 98.25 89 ALA A O 1
ATOM 687 N N . ASP A 1 90 ? 5.383 8.461 13.219 1 97.81 90 ASP A N 1
ATOM 688 C CA . ASP A 1 90 ? 5.922 8.711 14.547 1 97.81 90 ASP A CA 1
ATOM 689 C C . ASP A 1 90 ? 7.41 9.047 14.484 1 97.81 90 ASP A C 1
ATOM 691 O O . ASP A 1 90 ? 8.039 9.312 15.516 1 97.81 90 ASP A O 1
ATOM 695 N N . ARG A 1 91 ? 8.055 9.07 13.297 1 97.12 91 ARG A N 1
ATOM 696 C CA . ARG A 1 91 ? 9.453 9.438 13.125 1 97.12 91 ARG A CA 1
ATOM 697 C C . ARG A 1 91 ? 9.586 10.828 12.516 1 97.12 91 ARG A C 1
ATOM 699 O O . ARG A 1 91 ? 10.695 11.289 12.227 1 97.12 91 ARG A O 1
ATOM 706 N N . VAL A 1 92 ? 8.484 11.43 12.258 1 97.75 92 VAL A N 1
ATOM 707 C CA . VAL A 1 92 ? 8.5 12.781 11.711 1 97.75 92 VAL A CA 1
ATOM 708 C C . VAL A 1 92 ? 8.828 13.781 12.82 1 97.75 92 VAL A C 1
ATOM 710 O O . VAL A 1 92 ? 8.312 13.68 13.938 1 97.75 92 VAL A O 1
ATOM 713 N N . HIS A 1 93 ? 9.648 14.719 12.492 1 97.38 93 HIS A N 1
ATOM 714 C CA . HIS A 1 93 ? 10.047 15.742 13.453 1 97.38 93 HIS A CA 1
ATOM 715 C C . HIS A 1 93 ? 9.727 17.141 12.938 1 97.38 93 HIS A C 1
ATOM 717 O O . HIS A 1 93 ? 9.562 17.344 11.727 1 97.38 93 HIS A O 1
ATOM 723 N N . VAL A 1 94 ? 9.672 18.016 13.93 1 97.44 94 VAL A N 1
ATOM 724 C CA . VAL A 1 94 ? 9.562 19.422 13.586 1 97.44 94 VAL A CA 1
ATOM 725 C C . VAL A 1 94 ? 10.688 19.812 12.625 1 97.44 94 VAL A C 1
ATOM 727 O O . VAL A 1 94 ? 11.82 19.328 12.758 1 97.44 94 VAL A O 1
ATOM 730 N N . ASP A 1 95 ? 10.406 20.562 11.641 1 96.44 95 ASP A N 1
ATOM 731 C CA . ASP A 1 95 ? 11.305 21.094 10.617 1 96.44 95 ASP A CA 1
ATOM 732 C C . ASP A 1 95 ? 11.43 20.125 9.445 1 96.44 95 ASP A C 1
ATOM 734 O O . ASP A 1 95 ? 12 20.469 8.406 1 96.44 95 ASP A O 1
ATOM 738 N N . ASP A 1 96 ? 10.891 18.906 9.625 1 96.94 96 ASP A N 1
ATOM 739 C CA . ASP A 1 96 ? 10.75 18.062 8.438 1 96.94 96 ASP A CA 1
ATOM 740 C C . ASP A 1 96 ? 9.773 18.688 7.441 1 96.94 96 ASP A C 1
ATOM 742 O O . ASP A 1 96 ? 8.938 19.516 7.812 1 96.94 96 ASP A O 1
ATOM 746 N N . THR A 1 97 ? 9.969 18.312 6.227 1 97.12 97 THR A N 1
ATOM 747 C CA . THR A 1 97 ? 9.094 18.812 5.176 1 97.12 97 THR A CA 1
ATOM 748 C C . THR A 1 97 ? 8.141 17.734 4.695 1 97.12 97 THR A C 1
ATOM 750 O O . THR A 1 97 ? 8.57 16.641 4.328 1 97.12 97 THR A O 1
ATOM 753 N N . VAL A 1 98 ? 6.848 18.047 4.746 1 97 98 VAL A N 1
ATOM 754 C CA . VAL A 1 98 ? 5.789 17.172 4.254 1 97 98 VAL A CA 1
ATOM 755 C C . VAL A 1 98 ? 5.086 17.828 3.066 1 97 98 VAL A C 1
ATOM 757 O O . VAL A 1 98 ? 5.125 19.047 2.908 1 97 98 VAL A O 1
ATOM 760 N N . TYR A 1 99 ? 4.418 17 2.232 1 96.25 99 TYR A N 1
ATOM 761 C CA . TYR A 1 99 ? 3.922 17.516 0.961 1 96.25 99 TYR A CA 1
ATOM 762 C C . TYR A 1 99 ? 2.41 17.703 1.001 1 96.25 99 TYR A C 1
ATOM 764 O O . TYR A 1 99 ? 1.68 16.812 1.445 1 96.25 99 TYR A O 1
ATOM 772 N N . VAL A 1 100 ? 2.021 18.875 0.523 1 97.38 100 VAL A N 1
ATOM 773 C CA . VAL A 1 100 ? 0.611 19.234 0.446 1 97.38 100 VAL A CA 1
ATOM 774 C C . VAL A 1 100 ? 0.243 19.578 -0.997 1 97.38 100 VAL A C 1
ATOM 776 O O . VAL A 1 100 ? 1.083 20.047 -1.762 1 97.38 100 VAL A O 1
ATOM 779 N N . LEU A 1 101 ? -0.979 19.266 -1.308 1 96.19 101 LEU A N 1
ATOM 780 C CA . LEU A 1 101 ? -1.457 19.625 -2.637 1 96.19 101 LEU A CA 1
ATOM 781 C C . LEU A 1 101 ? -2.023 21.047 -2.639 1 96.19 101 LEU A C 1
ATOM 783 O O . LEU A 1 101 ? -3.039 21.312 -1.992 1 96.19 101 LEU A O 1
ATOM 787 N N . GLU A 1 102 ? -1.428 21.922 -3.285 1 92.88 102 GLU A N 1
ATOM 788 C CA . GLU A 1 102 ? -1.854 23.297 -3.465 1 92.88 102 GLU A CA 1
ATOM 789 C C . GLU A 1 102 ? -1.77 23.719 -4.93 1 92.88 102 GLU A C 1
ATOM 791 O O . GLU A 1 102 ? -0.72 23.578 -5.559 1 92.88 102 GLU A O 1
ATOM 796 N N . GLY A 1 103 ? -2.846 24.266 -5.457 1 89.19 103 GLY A N 1
ATOM 797 C CA . GLY A 1 103 ? -2.85 24.703 -6.84 1 89.19 103 GLY A CA 1
ATOM 798 C C . GLY A 1 103 ? -2.557 23.594 -7.824 1 89.19 103 GLY A C 1
ATOM 799 O O . GLY A 1 103 ? -1.843 23.797 -8.812 1 89.19 103 GLY A O 1
ATOM 800 N N . GLY A 1 104 ? -2.859 22.422 -7.48 1 89.88 104 GLY A N 1
ATOM 801 C CA . GLY A 1 104 ? -2.705 21.281 -8.383 1 89.88 104 GLY A CA 1
ATOM 802 C C . GLY A 1 104 ? -1.306 20.703 -8.375 1 89.88 104 GLY A C 1
ATOM 803 O O . GLY A 1 104 ? -0.969 19.875 -9.219 1 89.88 104 GLY A O 1
ATOM 804 N N . LYS A 1 105 ? -0.55 21.156 -7.492 1 93.5 105 LYS A N 1
ATOM 805 C CA . LYS A 1 105 ? 0.813 20.641 -7.398 1 93.5 105 LYS A CA 1
ATOM 806 C C . LYS A 1 105 ? 1.172 20.297 -5.957 1 93.5 105 LYS A C 1
ATOM 808 O O . LYS A 1 105 ? 0.545 20.797 -5.02 1 93.5 105 LYS A O 1
ATOM 813 N N . LEU A 1 106 ? 2.217 19.406 -5.824 1 94.88 106 LEU A N 1
ATOM 814 C CA . LEU A 1 106 ? 2.75 19.109 -4.5 1 94.88 106 LEU A CA 1
ATOM 815 C C . LEU A 1 106 ? 3.717 20.203 -4.047 1 94.88 106 LEU A C 1
ATOM 817 O O . LEU A 1 106 ? 4.637 20.562 -4.785 1 94.88 106 LEU A O 1
ATOM 821 N N . VAL A 1 107 ? 3.439 20.688 -2.916 1 94.38 107 VAL A N 1
ATOM 822 C CA . VAL A 1 107 ? 4.301 21.719 -2.324 1 94.38 107 VAL A CA 1
ATOM 823 C C . VAL A 1 107 ? 4.773 21.25 -0.946 1 94.38 107 VAL A C 1
ATOM 825 O O . VAL A 1 107 ? 3.973 20.781 -0.133 1 94.38 107 VAL A O 1
ATOM 828 N N . GLY A 1 108 ? 6.043 21.422 -0.753 1 95.06 108 GLY A N 1
ATOM 829 C CA . GLY A 1 108 ? 6.586 21.078 0.552 1 95.06 108 GLY A CA 1
ATOM 830 C C . GLY A 1 108 ? 6.234 22.094 1.629 1 95.06 108 GLY A C 1
ATOM 831 O O . GLY A 1 108 ? 6.289 23.297 1.396 1 95.06 108 GLY A O 1
ATOM 832 N N . LYS A 1 109 ? 5.785 21.594 2.781 1 96.38 109 LYS A N 1
ATOM 833 C CA . LYS A 1 109 ? 5.52 22.406 3.959 1 96.38 109 LYS A CA 1
ATOM 834 C C . LYS A 1 109 ? 6.25 21.859 5.184 1 96.38 109 LYS A C 1
ATOM 836 O O . LYS A 1 109 ? 6.309 20.656 5.391 1 96.38 109 LYS A O 1
ATOM 841 N N . LYS A 1 110 ? 6.695 22.719 5.98 1 96.81 110 LYS A N 1
ATOM 842 C CA . LYS A 1 110 ? 7.43 22.312 7.168 1 96.81 110 LYS A CA 1
ATOM 843 C C . LYS A 1 110 ? 6.48 21.891 8.289 1 96.81 110 LYS A C 1
ATOM 845 O O . LYS A 1 110 ? 5.438 22.516 8.484 1 96.81 110 LYS A O 1
ATOM 850 N N . VAL A 1 111 ? 6.934 20.875 8.984 1 98 111 VAL A N 1
ATOM 851 C CA . VAL A 1 111 ? 6.234 20.5 10.211 1 98 111 VAL A CA 1
ATOM 852 C C . VAL A 1 111 ? 6.598 21.484 11.328 1 98 111 VAL A C 1
ATOM 854 O O . VAL A 1 111 ? 7.777 21.672 11.633 1 98 111 VAL A O 1
ATOM 857 N N . VAL A 1 112 ? 5.664 22.078 11.914 1 98.25 112 VAL A N 1
ATOM 858 C CA . VAL A 1 112 ? 5.953 23.094 12.922 1 98.25 112 VAL A CA 1
ATOM 859 C C . VAL A 1 112 ? 5.57 22.562 14.305 1 98.25 112 VAL A C 1
ATOM 861 O O . VAL A 1 112 ? 6 23.125 15.32 1 98.25 112 VAL A O 1
ATOM 864 N N . ARG A 1 113 ? 4.781 21.531 14.336 1 98.5 113 ARG A N 1
ATOM 865 C CA . ARG A 1 113 ? 4.383 20.938 15.609 1 98.5 113 ARG A CA 1
ATOM 866 C C . ARG A 1 113 ? 3.957 19.484 15.414 1 98.5 113 ARG A C 1
ATOM 868 O O . ARG A 1 113 ? 3.277 19.156 14.445 1 98.5 113 ARG A O 1
ATOM 875 N N . VAL A 1 114 ? 4.316 18.641 16.297 1 98.5 114 VAL A N 1
ATOM 876 C CA . VAL A 1 114 ? 3.883 17.25 16.375 1 98.5 114 VAL A CA 1
ATOM 877 C C . VAL A 1 114 ? 3.174 17.016 17.703 1 98.5 114 VAL A C 1
ATOM 879 O O . VAL A 1 114 ? 3.709 17.328 18.766 1 98.5 114 VAL A O 1
ATOM 882 N N . ALA A 1 115 ? 2.029 16.516 17.656 1 98.44 115 ALA A N 1
ATOM 883 C CA . ALA A 1 115 ? 1.254 16.281 18.859 1 98.44 115 ALA A CA 1
ATOM 884 C C . ALA A 1 115 ? 0.545 14.93 18.812 1 98.44 115 ALA A C 1
ATOM 886 O O . ALA A 1 115 ? 0.333 14.375 17.719 1 98.44 115 ALA A O 1
ATOM 887 N N . MET A 1 116 ? 0.254 14.398 19.953 1 98.31 116 MET A N 1
ATOM 888 C CA . MET A 1 116 ? -0.598 13.211 20.031 1 98.31 116 MET A CA 1
ATOM 889 C C . MET A 1 116 ? -2.047 13.602 20.297 1 98.31 116 MET A C 1
ATOM 891 O O . MET A 1 116 ? -2.32 14.461 21.141 1 98.31 116 MET A O 1
ATOM 895 N N . VAL A 1 117 ? -2.904 13.023 19.547 1 98.12 117 VAL A N 1
ATOM 896 C CA . VAL A 1 117 ? -4.316 13.336 19.75 1 98.12 117 VAL A CA 1
ATOM 897 C C . VAL A 1 117 ? -5.133 12.047 19.766 1 98.12 117 VAL A C 1
ATOM 899 O O . VAL A 1 117 ? -4.734 11.047 19.172 1 98.12 117 VAL A O 1
ATOM 902 N N . THR A 1 118 ? -6.215 12.094 20.469 1 97.25 118 THR A N 1
ATOM 903 C CA . THR A 1 118 ? -7.133 10.961 20.531 1 97.25 118 THR A CA 1
ATOM 904 C C . THR A 1 118 ? -8.367 11.227 19.672 1 97.25 118 THR A C 1
ATOM 906 O O . THR A 1 118 ? -8.992 12.281 19.781 1 97.25 118 THR A O 1
ATOM 909 N N . GLU A 1 119 ? -8.648 10.359 18.797 1 96.25 119 GLU A N 1
ATOM 910 C CA . GLU A 1 119 ? -9.805 10.445 17.922 1 96.25 119 GLU A CA 1
ATOM 911 C C . GLU A 1 119 ? -10.586 9.133 17.891 1 96.25 119 GLU A C 1
ATOM 913 O O . GLU A 1 119 ? -10.086 8.109 18.359 1 96.25 119 GLU A O 1
ATOM 918 N N . SER A 1 120 ? -11.781 9.266 17.359 1 91.38 120 SER A N 1
ATOM 919 C CA . SER A 1 120 ? -12.617 8.07 17.266 1 91.38 120 SER A CA 1
ATOM 920 C C . SER A 1 120 ? -12.516 7.438 15.891 1 91.38 120 SER A C 1
ATOM 922 O O . SER A 1 120 ? -12.516 8.141 14.875 1 91.38 120 SER A O 1
ATOM 924 N N . GLY A 1 121 ? -12.43 6.102 15.938 1 95.94 121 GLY A N 1
ATOM 925 C CA . GLY A 1 121 ? -12.453 5.324 14.703 1 95.94 121 GLY A CA 1
ATOM 926 C C . GLY A 1 121 ? -11.102 5.273 14.008 1 95.94 121 GLY A C 1
ATOM 927 O O . GLY A 1 121 ? -10.25 6.133 14.234 1 95.94 121 GLY A O 1
ATOM 928 N N . ILE A 1 122 ? -10.844 4.211 13.32 1 97.19 122 ILE A N 1
ATOM 929 C CA . ILE A 1 122 ? -9.641 4.066 12.508 1 97.19 122 ILE A CA 1
ATOM 930 C C . ILE A 1 122 ? -10.016 3.594 11.109 1 97.19 122 ILE A C 1
ATOM 932 O O . ILE A 1 122 ? -10.852 2.709 10.945 1 97.19 122 ILE A O 1
ATOM 936 N N . TYR A 1 123 ? -9.484 4.262 10.086 1 97.81 123 TYR A N 1
ATOM 937 C CA . TYR A 1 123 ? -9.773 3.971 8.688 1 97.81 123 TYR A CA 1
ATOM 938 C C . TYR A 1 123 ? -8.5 4.012 7.844 1 97.81 123 TYR A C 1
ATOM 940 O O . TYR A 1 123 ? -7.691 4.93 7.973 1 97.81 123 TYR A O 1
ATOM 948 N N . ALA A 1 124 ? -8.336 3 7.055 1 97.31 124 ALA A N 1
ATOM 949 C CA . ALA A 1 124 ? -7.207 2.939 6.129 1 97.31 124 ALA A CA 1
ATOM 950 C C . ALA A 1 124 ? -7.664 2.518 4.734 1 97.31 124 ALA A C 1
ATOM 952 O O . ALA A 1 124 ? -7.535 1.351 4.359 1 97.31 124 ALA A O 1
ATOM 953 N N . PRO A 1 125 ? -8.227 3.508 3.996 1 97.81 125 PRO A N 1
ATOM 954 C CA . PRO A 1 125 ? -8.539 3.168 2.605 1 97.81 125 PRO A CA 1
ATOM 955 C C . PRO A 1 125 ? -7.293 2.896 1.768 1 97.81 125 PRO A C 1
ATOM 957 O O . PRO A 1 125 ? -6.27 3.562 1.943 1 97.81 125 PRO A O 1
ATOM 960 N N . LEU A 1 126 ? -7.398 1.908 0.923 1 96.94 126 LEU A N 1
ATOM 961 C CA . LEU A 1 126 ? -6.355 1.588 -0.042 1 96.94 126 LEU A CA 1
ATOM 962 C C . LEU A 1 126 ? -6.773 1.998 -1.451 1 96.94 126 LEU A C 1
ATOM 964 O O . LEU A 1 126 ? -7.828 1.586 -1.935 1 96.94 126 LEU A O 1
ATOM 968 N N . THR A 1 127 ? -5.934 2.779 -2.072 1 96.62 127 THR A N 1
ATOM 969 C CA . THR A 1 127 ? -6.191 3.133 -3.465 1 96.62 127 THR A CA 1
ATOM 970 C C . THR A 1 127 ? -5.348 2.275 -4.406 1 96.62 127 THR A C 1
ATOM 972 O O . THR A 1 127 ? -4.383 1.644 -3.979 1 96.62 127 THR A O 1
ATOM 975 N N . ARG A 1 128 ? -5.715 2.312 -5.688 1 92.62 128 ARG A N 1
ATOM 976 C CA . ARG A 1 128 ? -4.926 1.603 -6.691 1 92.62 128 ARG A CA 1
ATOM 977 C C . ARG A 1 128 ? -3.506 2.15 -6.758 1 92.62 128 ARG A C 1
ATOM 979 O O . ARG A 1 128 ? -2.553 1.397 -6.965 1 92.62 128 ARG A O 1
ATOM 986 N N . GLU A 1 129 ? -3.375 3.414 -6.492 1 93 129 GLU A N 1
ATOM 987 C CA . GLU A 1 129 ? -2.082 4.086 -6.594 1 93 129 GLU A CA 1
ATOM 988 C C . GLU A 1 129 ? -1.222 3.82 -5.363 1 93 129 GLU A C 1
ATOM 990 O O . GLU A 1 129 ? -0.01 4.047 -5.387 1 93 129 GLU A O 1
ATOM 995 N N . GLY A 1 130 ? -1.815 3.385 -4.305 1 94.62 130 GLY A N 1
ATOM 996 C CA . GLY A 1 130 ? -1.078 3.164 -3.07 1 94.62 130 GLY A CA 1
ATOM 997 C C . GLY A 1 130 ? -0.855 4.438 -2.273 1 94.62 130 GLY A C 1
ATOM 998 O O . GLY A 1 130 ? -0.126 4.434 -1.28 1 94.62 130 GLY A O 1
ATOM 999 N N . THR A 1 131 ? -1.419 5.539 -2.789 1 96.56 131 THR A N 1
ATOM 1000 C CA . THR A 1 131 ? -1.329 6.832 -2.121 1 96.56 131 THR A CA 1
ATOM 1001 C C . THR A 1 131 ? -2.686 7.527 -2.109 1 96.56 131 THR A C 1
ATOM 1003 O O . THR A 1 131 ? -3.629 7.078 -2.762 1 96.56 131 THR A O 1
ATOM 1006 N N . LEU A 1 132 ? -2.773 8.578 -1.294 1 97.94 132 LEU A N 1
ATOM 1007 C CA . LEU A 1 132 ? -3.977 9.398 -1.238 1 97.94 132 LEU A CA 1
ATOM 1008 C C . LEU A 1 132 ? -3.67 10.766 -0.646 1 97.94 132 LEU A C 1
ATOM 1010 O O . LEU A 1 132 ? -2.555 11.016 -0.184 1 97.94 132 LEU A O 1
ATOM 1014 N N . VAL A 1 133 ? -4.613 11.672 -0.794 1 98.25 133 VAL A N 1
ATOM 1015 C CA . VAL A 1 133 ? -4.535 13 -0.189 1 98.25 133 VAL A CA 1
ATOM 1016 C C . VAL A 1 133 ? -5.641 13.156 0.855 1 98.25 133 VAL A C 1
ATOM 1018 O O . VAL A 1 133 ? -6.82 12.984 0.548 1 98.25 133 VAL A O 1
ATOM 1021 N N . VAL A 1 134 ? -5.258 13.406 2.059 1 98.38 134 VAL A N 1
ATOM 1022 C CA . VAL A 1 134 ? -6.199 13.633 3.15 1 98.38 134 VAL A CA 1
ATOM 1023 C C . VAL A 1 134 ? -5.934 15 3.787 1 98.38 134 VAL A C 1
ATOM 1025 O O . VAL A 1 134 ? -4.801 15.305 4.16 1 98.38 134 VAL A O 1
ATOM 1028 N N . ASN A 1 135 ? -6.969 15.82 3.889 1 97.81 135 ASN A N 1
ATOM 1029 C CA . ASN A 1 135 ? -6.832 17.188 4.383 1 97.81 135 ASN A CA 1
ATOM 1030 C C . ASN A 1 135 ? -5.762 17.953 3.613 1 97.81 135 ASN A C 1
ATOM 1032 O O . ASN A 1 135 ? -4.988 18.719 4.203 1 97.81 135 ASN A O 1
ATOM 1036 N N . GLY A 1 136 ? -5.633 17.562 2.352 1 97.25 136 GLY A N 1
ATOM 1037 C CA . GLY A 1 136 ? -4.699 18.25 1.472 1 97.25 136 GLY A CA 1
ATOM 1038 C C . GLY A 1 136 ? -3.279 17.734 1.582 1 97.25 136 GLY A C 1
ATOM 1039 O O . GLY A 1 136 ? -2.389 18.188 0.859 1 97.25 136 GLY A O 1
ATOM 1040 N N . VAL A 1 137 ? -3.023 16.828 2.438 1 98.25 137 VAL A N 1
ATOM 1041 C CA . VAL A 1 137 ? -1.678 16.312 2.674 1 98.25 137 VAL A CA 1
ATOM 1042 C C . VAL A 1 137 ? -1.5 14.984 1.954 1 98.25 137 VAL A C 1
ATOM 1044 O O . VAL A 1 137 ? -2.352 14.094 2.057 1 98.25 137 VAL A O 1
ATOM 1047 N N . PHE A 1 138 ? -0.452 14.867 1.229 1 97.69 138 PHE A N 1
ATOM 1048 C CA . PHE A 1 138 ? -0.118 13.68 0.459 1 97.69 138 PHE A CA 1
ATOM 1049 C C . PHE A 1 138 ? 0.461 12.594 1.361 1 97.69 138 PHE A C 1
ATOM 1051 O O . PHE A 1 138 ? 1.384 12.852 2.137 1 97.69 138 PHE A O 1
ATOM 1058 N N . ALA A 1 139 ? -0.108 11.414 1.344 1 97.69 139 ALA A N 1
ATOM 1059 C CA . ALA A 1 139 ? 0.317 10.336 2.23 1 97.69 139 ALA A CA 1
ATOM 1060 C C . ALA A 1 139 ? 0.227 8.977 1.529 1 97.69 139 ALA A C 1
ATOM 1062 O O . ALA A 1 139 ? -0.451 8.844 0.508 1 97.69 139 ALA A O 1
ATOM 1063 N N . SER A 1 140 ? 1.03 8.039 2.025 1 96.25 140 SER A N 1
ATOM 1064 C CA . SER A 1 140 ? 0.889 6.641 1.626 1 96.25 140 SER A CA 1
ATOM 1065 C C . SER A 1 140 ? -0.4 6.039 2.174 1 96.25 140 SER A C 1
ATOM 1067 O O . SER A 1 140 ? -0.928 6.504 3.188 1 96.25 140 SER A O 1
ATOM 1069 N N . CYS A 1 141 ? -0.948 4.992 1.519 1 96.69 141 CYS A N 1
ATOM 1070 C CA . CYS A 1 141 ? -2.117 4.297 2.045 1 96.69 141 CYS A CA 1
ATOM 1071 C C . CYS A 1 141 ? -1.729 3.346 3.168 1 96.69 141 CYS A C 1
ATOM 1073 O O . CYS A 1 141 ? -2.58 2.922 3.953 1 96.69 141 CYS A O 1
ATOM 1075 N N . TYR A 1 142 ? -0.424 3.096 3.229 1 93.25 142 TYR A N 1
ATOM 1076 C CA . TYR A 1 142 ? 0.02 2.068 4.164 1 93.25 142 TYR A CA 1
ATOM 1077 C C . TYR A 1 142 ? 0.085 2.615 5.586 1 93.25 142 TYR A C 1
ATOM 1079 O O . TYR A 1 142 ? 0.679 3.67 5.824 1 93.25 142 TYR A O 1
ATOM 1087 N N . ALA A 1 143 ? -0.564 1.849 6.477 1 88.94 143 ALA A N 1
ATOM 1088 C CA . ALA A 1 143 ? -0.639 2.254 7.879 1 88.94 143 ALA A CA 1
ATOM 1089 C C . ALA A 1 143 ? -0.503 1.049 8.805 1 88.94 143 ALA A C 1
ATOM 1091 O O . ALA A 1 143 ? -0.798 -0.082 8.414 1 88.94 143 ALA A O 1
ATOM 1092 N N . CYS B 1 1 ? 2.611 -10.57 3.379 1 96.94 1 CYS B N 1
ATOM 1093 C CA . CYS B 1 1 ? 4.055 -10.773 3.346 1 96.94 1 CYS B CA 1
ATOM 1094 C C . CYS B 1 1 ? 4.422 -11.945 2.441 1 96.94 1 CYS B C 1
ATOM 1096 O O . CYS B 1 1 ? 3.562 -12.758 2.096 1 96.94 1 CYS B O 1
ATOM 1098 N N . PHE B 1 2 ? 5.719 -11.953 2.121 1 98.25 2 PHE B N 1
ATOM 1099 C CA . PHE B 1 2 ? 6.301 -13.031 1.319 1 98.25 2 PHE B CA 1
ATOM 1100 C C . PHE B 1 2 ? 7.398 -13.75 2.092 1 98.25 2 PHE B C 1
ATOM 1102 O O . PHE B 1 2 ? 8.039 -13.156 2.965 1 98.25 2 PHE B O 1
ATOM 1109 N N . PRO B 1 3 ? 7.559 -15.023 1.765 1 97.56 3 PRO B N 1
ATOM 1110 C CA . PRO B 1 3 ? 8.797 -15.648 2.24 1 97.56 3 PRO B CA 1
ATOM 1111 C C . PRO B 1 3 ? 10.039 -15.086 1.549 1 97.56 3 PRO B C 1
ATOM 1113 O O . PRO B 1 3 ? 9.938 -14.477 0.479 1 97.56 3 PRO B O 1
ATOM 1116 N N . GLY B 1 4 ? 11.125 -15.336 2.17 1 96.56 4 GLY B N 1
ATOM 1117 C CA . GLY B 1 4 ? 12.367 -14.734 1.704 1 96.56 4 GLY B CA 1
ATOM 1118 C C . GLY B 1 4 ? 12.797 -15.242 0.34 1 96.56 4 GLY B C 1
ATOM 1119 O O . GLY B 1 4 ? 13.523 -14.555 -0.384 1 96.56 4 GLY B O 1
ATOM 1120 N N . ASN B 1 5 ? 12.266 -16.391 -0.051 1 96.06 5 ASN B N 1
ATOM 1121 C CA . ASN B 1 5 ? 12.758 -17.031 -1.266 1 96.06 5 ASN B CA 1
ATOM 1122 C C . ASN B 1 5 ? 11.883 -16.688 -2.473 1 96.06 5 ASN B C 1
ATOM 1124 O O . ASN B 1 5 ? 12.117 -17.203 -3.57 1 96.06 5 ASN B O 1
ATOM 1128 N N . GLY B 1 6 ? 10.844 -15.852 -2.287 1 97.06 6 GLY B N 1
ATOM 1129 C CA . GLY B 1 6 ? 10.164 -15.312 -3.455 1 97.06 6 GLY B CA 1
ATOM 1130 C C . GLY B 1 6 ? 11.078 -14.516 -4.363 1 97.06 6 GLY B C 1
ATOM 1131 O O . GLY B 1 6 ? 12.016 -13.867 -3.895 1 97.06 6 GLY B O 1
ATOM 1132 N N . LYS B 1 7 ? 10.75 -14.5 -5.637 1 97.94 7 LYS B N 1
ATOM 1133 C CA . LYS B 1 7 ? 11.648 -13.844 -6.578 1 97.94 7 LYS B CA 1
ATOM 1134 C C . LYS B 1 7 ? 10.969 -12.656 -7.254 1 97.94 7 LYS B C 1
ATOM 1136 O O . LYS B 1 7 ? 9.828 -12.766 -7.711 1 97.94 7 LYS B O 1
ATOM 1141 N N . SER B 1 8 ? 11.656 -11.586 -7.293 1 98.38 8 SER B N 1
ATOM 1142 C CA . SER B 1 8 ? 11.305 -10.383 -8.047 1 98.38 8 SER B CA 1
ATOM 1143 C C . SER B 1 8 ? 12.367 -10.055 -9.086 1 98.38 8 SER B C 1
ATOM 1145 O O . SER B 1 8 ? 13.492 -10.547 -9.008 1 98.38 8 SER B O 1
ATOM 1147 N N . GLU B 1 9 ? 11.961 -9.32 -10.055 1 98.44 9 GLU B N 1
ATOM 1148 C CA . GLU B 1 9 ? 12.898 -8.977 -11.125 1 98.44 9 GLU B CA 1
ATOM 1149 C C . GLU B 1 9 ? 13.336 -7.52 -11.031 1 98.44 9 GLU B C 1
ATOM 1151 O O . GLU B 1 9 ? 12.492 -6.617 -11.039 1 98.44 9 GLU B O 1
ATOM 1156 N N . LEU B 1 10 ? 14.641 -7.316 -11 1 98.62 10 LEU B N 1
ATOM 1157 C CA . LEU B 1 10 ? 15.203 -5.973 -11.031 1 98.62 10 LEU B CA 1
ATOM 1158 C C . LEU B 1 10 ? 15.109 -5.375 -12.43 1 98.62 10 LEU B C 1
ATOM 1160 O O . LEU B 1 10 ? 14.938 -6.102 -13.414 1 98.62 10 LEU B O 1
ATOM 1164 N N . GLU B 1 11 ? 15.211 -4.09 -12.453 1 97.94 11 GLU B N 1
ATOM 1165 C CA . GLU B 1 11 ? 15.188 -3.395 -13.734 1 97.94 11 GLU B CA 1
ATOM 1166 C C . GLU B 1 11 ? 16.297 -3.904 -14.656 1 97.94 11 GLU B C 1
ATOM 1168 O O . GLU B 1 11 ? 16.141 -3.893 -15.883 1 97.94 11 GLU B O 1
ATOM 1173 N N . SER B 1 12 ? 17.344 -4.414 -14.164 1 97.62 12 SER B N 1
ATOM 1174 C CA . SER B 1 12 ? 18.453 -4.969 -14.93 1 97.62 12 SER B CA 1
ATOM 1175 C C . SER B 1 12 ? 18.062 -6.297 -15.578 1 97.62 12 SER B C 1
ATOM 1177 O O . SER B 1 12 ? 18.781 -6.797 -16.453 1 97.62 12 SER B O 1
ATOM 1179 N N . GLY B 1 13 ? 17.047 -6.852 -15.117 1 96.88 13 GLY B N 1
ATOM 1180 C CA . GLY B 1 13 ? 16.641 -8.172 -15.578 1 96.88 13 GLY B CA 1
ATOM 1181 C C . GLY B 1 13 ? 17.031 -9.289 -14.633 1 96.88 13 GLY B C 1
ATOM 1182 O O . GLY B 1 13 ? 16.578 -10.422 -14.789 1 96.88 13 GLY B O 1
ATOM 1183 N N . VAL B 1 14 ? 17.766 -8.914 -13.664 1 97.81 14 VAL B N 1
ATOM 1184 C CA . VAL B 1 14 ? 18.25 -9.906 -12.711 1 97.81 14 VAL B CA 1
ATOM 1185 C C . VAL B 1 14 ? 17.125 -10.328 -11.781 1 97.81 14 VAL B C 1
ATOM 1187 O O . VAL B 1 14 ? 16.359 -9.492 -11.297 1 97.81 14 VAL B O 1
ATOM 1190 N N . GLN B 1 15 ? 17.047 -11.68 -11.617 1 97.88 15 GLN B N 1
ATOM 1191 C CA . GLN B 1 15 ? 16.125 -12.219 -10.609 1 97.88 15 GLN B CA 1
ATOM 1192 C C . GLN B 1 15 ? 16.734 -12.148 -9.219 1 97.88 15 GLN B C 1
ATOM 1194 O O . GLN B 1 15 ? 17.875 -12.602 -9.008 1 97.88 15 GLN B O 1
ATOM 1199 N N . MET B 1 16 ? 15.945 -11.602 -8.312 1 98.31 16 MET B N 1
ATOM 1200 C CA . MET B 1 16 ? 16.438 -11.414 -6.945 1 98.31 16 MET B CA 1
ATOM 1201 C C . MET B 1 16 ? 15.43 -11.953 -5.93 1 98.31 16 MET B C 1
ATOM 1203 O O . MET B 1 16 ? 14.227 -11.75 -6.074 1 98.31 16 MET B O 1
ATOM 1207 N N . TYR B 1 17 ? 15.938 -12.609 -4.902 1 98.12 17 TYR B N 1
ATOM 1208 C CA . TYR B 1 17 ? 15.078 -13.023 -3.803 1 98.12 17 TYR B CA 1
ATOM 1209 C C . TYR B 1 17 ? 14.547 -11.82 -3.033 1 98.12 17 TYR B C 1
ATOM 1211 O O . TYR B 1 17 ? 15.266 -10.836 -2.85 1 98.12 17 TYR B O 1
ATOM 1219 N N . ILE B 1 18 ? 13.336 -11.969 -2.566 1 98 18 ILE B N 1
ATOM 1220 C CA . ILE B 1 18 ? 12.695 -10.898 -1.812 1 98 18 ILE B CA 1
ATOM 1221 C C . ILE B 1 18 ? 13.555 -10.531 -0.6 1 98 18 ILE B C 1
ATOM 1223 O O . ILE B 1 18 ? 13.719 -9.352 -0.277 1 98 18 ILE B O 1
ATOM 1227 N N . ARG B 1 19 ? 14.156 -11.5 0.044 1 97.25 19 ARG B N 1
ATOM 1228 C CA . ARG B 1 19 ? 14.945 -11.266 1.251 1 97.25 19 ARG B CA 1
ATOM 1229 C C . ARG B 1 19 ? 16.188 -10.43 0.946 1 97.25 19 ARG B C 1
ATOM 1231 O O . ARG B 1 19 ? 16.75 -9.805 1.844 1 97.25 19 ARG B O 1
ATOM 1238 N N . ASP B 1 20 ? 16.594 -10.344 -0.319 1 97.94 20 ASP B N 1
ATOM 1239 C CA . ASP B 1 20 ? 17.844 -9.672 -0.688 1 97.94 20 ASP B CA 1
ATOM 1240 C C . ASP B 1 20 ? 17.562 -8.273 -1.24 1 97.94 20 ASP B C 1
ATOM 1242 O O . ASP B 1 20 ? 18.484 -7.508 -1.506 1 97.94 20 ASP B O 1
ATOM 1246 N N . LEU B 1 21 ? 16.328 -7.953 -1.415 1 98.19 21 LEU B N 1
ATOM 1247 C CA . LEU B 1 21 ? 15.969 -6.633 -1.918 1 98.19 21 LEU B CA 1
ATOM 1248 C C . LEU B 1 21 ? 16.375 -5.543 -0.932 1 98.19 21 LEU B C 1
ATOM 1250 O O . LEU B 1 21 ? 16.406 -5.777 0.279 1 98.19 21 LEU B O 1
ATOM 1254 N N . ARG B 1 22 ? 16.734 -4.359 -1.444 1 97.69 22 ARG B N 1
ATOM 1255 C CA . ARG B 1 22 ? 17.062 -3.174 -0.66 1 97.69 22 ARG B CA 1
ATOM 1256 C C . ARG B 1 22 ? 16.203 -1.985 -1.068 1 97.69 22 ARG B C 1
ATOM 1258 O O . ARG B 1 22 ? 15.719 -1.924 -2.199 1 97.69 22 ARG B O 1
ATOM 1265 N N . ILE B 1 23 ? 15.977 -1.167 -0.059 1 96.44 23 ILE B N 1
ATOM 1266 C CA . ILE B 1 23 ? 15.336 0.097 -0.4 1 96.44 23 ILE B CA 1
ATOM 1267 C C . ILE B 1 23 ? 16.109 0.783 -1.523 1 96.44 23 ILE B C 1
ATOM 1269 O O . ILE B 1 23 ? 17.344 0.832 -1.498 1 96.44 23 ILE B O 1
ATOM 1273 N N . GLY B 1 24 ? 15.398 1.241 -2.502 1 96.44 24 GLY B N 1
ATOM 1274 C CA . GLY B 1 24 ? 16.031 1.871 -3.645 1 96.44 24 GLY B CA 1
ATOM 1275 C C . GLY B 1 24 ? 16.094 0.977 -4.871 1 96.44 24 GLY B C 1
ATOM 1276 O O . GLY B 1 24 ? 16.266 1.459 -5.988 1 96.44 24 GLY B O 1
ATOM 1277 N N . ASP B 1 25 ? 16.062 -0.344 -4.656 1 98.19 25 ASP B N 1
ATOM 1278 C CA . ASP B 1 25 ? 15.984 -1.262 -5.789 1 98.19 25 ASP B CA 1
ATOM 1279 C C . ASP B 1 25 ? 14.742 -0.998 -6.633 1 98.19 25 ASP B C 1
ATOM 1281 O O . ASP B 1 25 ? 13.664 -0.748 -6.094 1 98.19 25 ASP B O 1
ATOM 1285 N N . ARG B 1 26 ? 14.898 -1.02 -7.945 1 98.19 26 ARG B N 1
ATOM 1286 C CA . ARG B 1 26 ? 13.773 -0.888 -8.859 1 98.19 26 ARG B CA 1
ATOM 1287 C C . ARG B 1 26 ? 13.312 -2.252 -9.367 1 98.19 26 ARG B C 1
ATOM 1289 O O . ARG B 1 26 ? 14.062 -2.947 -10.062 1 98.19 26 ARG B O 1
ATOM 1296 N N . ILE B 1 27 ? 12.094 -2.58 -9.023 1 98.62 27 ILE B N 1
ATOM 1297 C CA . ILE B 1 27 ? 11.641 -3.93 -9.352 1 98.62 27 ILE B CA 1
ATOM 1298 C C . ILE B 1 27 ? 10.438 -3.863 -10.281 1 98.62 27 ILE B C 1
ATOM 1300 O O . ILE B 1 27 ? 9.734 -2.85 -10.328 1 98.62 27 ILE B O 1
ATOM 1304 N N . LYS B 1 28 ? 10.266 -4.934 -11 1 98.06 28 LYS B N 1
ATOM 1305 C CA . LYS B 1 28 ? 9.227 -5.062 -12.023 1 98.06 28 LYS B CA 1
ATOM 1306 C C . LYS B 1 28 ? 7.836 -5.074 -11.391 1 98.06 28 LYS B C 1
ATOM 1308 O O . LYS B 1 28 ? 7.609 -5.754 -10.391 1 98.06 28 LYS B O 1
ATOM 1313 N N . THR B 1 29 ? 6.969 -4.293 -11.875 1 97.06 29 THR B N 1
ATOM 1314 C CA . THR B 1 29 ? 5.559 -4.277 -11.516 1 97.06 29 THR B CA 1
ATOM 1315 C C . THR B 1 29 ? 4.703 -3.807 -12.688 1 97.06 29 THR B C 1
ATOM 1317 O O . THR B 1 29 ? 5.152 -3.816 -13.836 1 97.06 29 THR B O 1
ATOM 1320 N N . VAL B 1 30 ? 3.398 -3.621 -12.414 1 94.06 30 VAL B N 1
ATOM 1321 C CA . VAL B 1 30 ? 2.471 -3.148 -13.438 1 94.06 30 VAL B CA 1
ATOM 1322 C C . VAL B 1 30 ? 1.798 -1.861 -12.969 1 94.06 30 VAL B C 1
ATOM 1324 O O . VAL B 1 30 ? 1.273 -1.799 -11.852 1 94.06 30 VAL B O 1
ATOM 1327 N N . GLY B 1 31 ? 1.889 -0.899 -13.812 1 87.38 31 GLY B N 1
ATOM 1328 C CA . GLY B 1 31 ? 1.287 0.382 -13.484 1 87.38 31 GLY B CA 1
ATOM 1329 C C . GLY B 1 31 ? -0.219 0.398 -13.656 1 87.38 31 GLY B C 1
ATOM 1330 O O . GLY B 1 31 ? -0.81 -0.596 -14.086 1 87.38 31 GLY B O 1
ATOM 1331 N N . SER B 1 32 ? -0.872 1.552 -13.281 1 80.94 32 SER B N 1
ATOM 1332 C CA . SER B 1 32 ? -2.32 1.712 -13.352 1 80.94 32 SER B CA 1
ATOM 1333 C C . SER B 1 32 ? -2.818 1.63 -14.789 1 80.94 32 SER B C 1
ATOM 1335 O O . SER B 1 32 ? -3.988 1.319 -15.031 1 80.94 32 SER B O 1
ATOM 1337 N N . SER B 1 33 ? -1.979 1.895 -15.727 1 79.44 33 SER B N 1
ATOM 1338 C CA . SER B 1 33 ? -2.348 1.825 -17.141 1 79.44 33 SER B CA 1
ATOM 1339 C C . SER B 1 33 ? -2.264 0.396 -17.656 1 79.44 33 SER B C 1
ATOM 1341 O O . SER B 1 33 ? -2.674 0.118 -18.797 1 79.44 33 SER B O 1
ATOM 1343 N N . GLY B 1 34 ? -1.693 -0.491 -16.859 1 85.69 34 GLY B N 1
ATOM 1344 C CA . GLY B 1 34 ? -1.562 -1.881 -17.266 1 85.69 34 GLY B CA 1
ATOM 1345 C C . GLY B 1 34 ? -0.209 -2.201 -17.875 1 85.69 34 GLY B C 1
ATOM 1346 O O . GLY B 1 34 ? 0.069 -3.354 -18.203 1 85.69 34 GLY B O 1
ATOM 1347 N N . ASP B 1 35 ? 0.617 -1.188 -17.969 1 91.81 35 ASP B N 1
ATOM 1348 C CA . ASP B 1 35 ? 1.934 -1.384 -18.562 1 91.81 35 ASP B CA 1
ATOM 1349 C C . ASP B 1 35 ? 2.936 -1.89 -17.516 1 91.81 35 ASP B C 1
ATOM 1351 O O . ASP B 1 35 ? 2.848 -1.54 -16.344 1 91.81 35 ASP B O 1
ATOM 1355 N N . VAL B 1 36 ? 3.848 -2.67 -18.047 1 95.88 36 VAL B N 1
ATOM 1356 C CA . VAL B 1 36 ? 4.941 -3.121 -17.188 1 95.88 36 VAL B CA 1
ATOM 1357 C C . VAL B 1 36 ? 5.879 -1.954 -16.891 1 95.88 36 VAL B C 1
ATOM 1359 O O . VAL B 1 36 ? 6.328 -1.261 -17.812 1 95.88 36 VAL B O 1
ATOM 1362 N N . ILE B 1 37 ? 6.113 -1.711 -15.75 1 95.62 37 ILE B N 1
ATOM 1363 C CA . ILE B 1 37 ? 7.035 -0.667 -15.32 1 95.62 37 ILE B CA 1
ATOM 1364 C C . ILE B 1 37 ? 7.945 -1.202 -14.219 1 95.62 37 ILE B C 1
ATOM 1366 O O . ILE B 1 37 ? 7.77 -2.33 -13.75 1 95.62 37 ILE B O 1
ATOM 1370 N N . TYR B 1 38 ? 8.961 -0.455 -13.93 1 96.94 38 TYR B N 1
ATOM 1371 C CA . TYR B 1 38 ? 9.812 -0.721 -12.773 1 96.94 38 TYR B CA 1
ATOM 1372 C C . TYR B 1 38 ? 9.625 0.343 -11.695 1 96.94 38 TYR B C 1
ATOM 1374 O O . TYR B 1 38 ? 9.555 1.537 -12 1 96.94 38 TYR B O 1
ATOM 1382 N N . SER B 1 39 ? 9.43 -0.081 -10.461 1 96.25 39 SER B N 1
ATOM 1383 C CA . SER B 1 39 ? 9.109 0.803 -9.344 1 96.25 39 SER B CA 1
ATOM 1384 C C . SER B 1 39 ? 10.117 0.636 -8.203 1 96.25 39 SER B C 1
ATOM 1386 O O . SER B 1 39 ? 10.547 -0.481 -7.91 1 96.25 39 SER B O 1
ATOM 1388 N N . ASP B 1 40 ? 10.445 1.733 -7.543 1 95.88 40 ASP B N 1
ATOM 1389 C CA . ASP B 1 40 ? 11.391 1.706 -6.43 1 95.88 40 ASP B CA 1
ATOM 1390 C C . ASP B 1 40 ? 10.789 1.014 -5.211 1 95.88 40 ASP B C 1
ATOM 1392 O O . ASP B 1 40 ? 9.633 1.258 -4.859 1 95.88 40 ASP B O 1
ATOM 1396 N N . VAL B 1 41 ? 11.602 0.127 -4.605 1 97.62 41 VAL B N 1
ATOM 1397 C CA . VAL B 1 41 ? 11.305 -0.275 -3.234 1 97.62 41 VAL B CA 1
ATOM 1398 C C . VAL B 1 41 ? 11.578 0.886 -2.283 1 97.62 41 VAL B C 1
ATOM 1400 O O . VAL B 1 41 ? 12.711 1.357 -2.18 1 97.62 41 VAL B O 1
ATOM 1403 N N . ILE B 1 42 ? 10.523 1.279 -1.532 1 94.94 42 ILE B N 1
ATOM 1404 C CA . ILE B 1 42 ? 10.695 2.52 -0.784 1 94.94 42 ILE B CA 1
ATOM 1405 C C . ILE B 1 42 ? 10.688 2.225 0.714 1 94.94 42 ILE B C 1
ATOM 1407 O O . ILE B 1 42 ? 11.078 3.068 1.521 1 94.94 42 ILE B O 1
ATOM 1411 N N . ALA B 1 43 ? 10.273 1.057 1.074 1 95.56 43 ALA B N 1
ATOM 1412 C CA . ALA B 1 43 ? 10.242 0.633 2.471 1 95.56 43 ALA B CA 1
ATOM 1413 C C . ALA B 1 43 ? 9.984 -0.866 2.584 1 95.56 43 ALA B C 1
ATOM 1415 O O . ALA B 1 43 ? 9.664 -1.523 1.59 1 95.56 43 ALA B O 1
ATOM 1416 N N . PHE B 1 44 ? 10.234 -1.414 3.736 1 95.75 44 PHE B N 1
ATOM 1417 C CA . PHE B 1 44 ? 9.758 -2.74 4.109 1 95.75 44 PHE B CA 1
ATOM 1418 C C . PHE B 1 44 ? 8.758 -2.654 5.254 1 95.75 44 PHE B C 1
ATOM 1420 O O . PHE B 1 44 ? 9.094 -2.188 6.348 1 95.75 44 PHE B O 1
ATOM 1427 N N . LEU B 1 45 ? 7.59 -3.109 4.965 1 94 45 LEU B N 1
ATOM 1428 C CA . LEU B 1 45 ? 6.539 -3.086 5.977 1 94 45 LEU B CA 1
ATOM 1429 C C . LEU B 1 45 ? 6.773 -4.168 7.027 1 94 45 LEU B C 1
ATOM 1431 O O . LEU B 1 45 ? 6.395 -4.004 8.188 1 94 45 LEU B O 1
ATOM 1435 N N . HIS B 1 46 ? 7.301 -5.266 6.676 1 93.38 46 HIS B N 1
ATOM 1436 C CA . HIS B 1 46 ? 7.766 -6.355 7.52 1 93.38 46 HIS B CA 1
ATOM 1437 C C . HIS B 1 46 ? 9.078 -6.93 7.008 1 93.38 46 HIS B C 1
ATOM 1439 O O . HIS B 1 46 ? 9.258 -7.098 5.801 1 93.38 46 HIS B O 1
ATOM 1445 N N . LYS B 1 47 ? 9.922 -7.062 7.906 1 94.62 47 LYS B N 1
ATOM 1446 C CA . LYS B 1 47 ? 11.188 -7.715 7.59 1 94.62 47 LYS B CA 1
ATOM 1447 C C . LYS B 1 47 ? 11.75 -8.438 8.812 1 94.62 47 LYS B C 1
ATOM 1449 O O . LYS B 1 47 ? 12.328 -7.805 9.695 1 94.62 47 LYS B O 1
ATOM 1454 N N . ASN B 1 48 ? 11.492 -9.617 8.82 1 94.62 48 ASN B N 1
ATOM 1455 C CA . ASN B 1 48 ? 11.969 -10.484 9.891 1 94.62 48 ASN B CA 1
ATOM 1456 C C . ASN B 1 48 ? 12.484 -11.812 9.352 1 94.62 48 ASN B C 1
ATOM 1458 O O . ASN B 1 48 ? 11.75 -12.547 8.688 1 94.62 48 ASN B O 1
ATOM 1462 N N . THR B 1 49 ? 13.656 -12.195 9.625 1 90.5 49 THR B N 1
ATOM 1463 C CA . THR B 1 49 ? 14.344 -13.32 8.992 1 90.5 49 THR B CA 1
ATOM 1464 C C . THR B 1 49 ? 14.227 -14.578 9.844 1 90.5 49 THR B C 1
ATOM 1466 O O . THR B 1 49 ? 14.328 -15.695 9.328 1 90.5 49 THR B O 1
ATOM 1469 N N . ASN B 1 50 ? 14.031 -14.469 10.984 1 86.94 50 ASN B N 1
ATOM 1470 C CA . ASN B 1 50 ? 14.234 -15.617 11.867 1 86.94 50 ASN B CA 1
ATOM 1471 C C . ASN B 1 50 ? 12.922 -16.078 12.484 1 86.94 50 ASN B C 1
ATOM 1473 O O . ASN B 1 50 ? 12.875 -16.391 13.68 1 86.94 50 ASN B O 1
ATOM 1477 N N . ILE B 1 51 ? 11.898 -16.031 11.711 1 92.75 51 ILE B N 1
ATOM 1478 C CA . ILE B 1 51 ? 10.625 -16.531 12.211 1 92.75 51 ILE B CA 1
ATOM 1479 C C . ILE B 1 51 ? 10.031 -17.516 11.211 1 92.75 51 ILE B C 1
ATOM 1481 O O . ILE B 1 51 ? 10.297 -17.422 10.008 1 92.75 51 ILE B O 1
ATOM 1485 N N . VAL B 1 52 ? 9.398 -18.469 11.75 1 94.06 52 VAL B N 1
ATOM 1486 C CA . VAL B 1 52 ? 8.664 -19.422 10.922 1 94.06 52 VAL B CA 1
ATOM 1487 C C . VAL B 1 52 ? 7.199 -19 10.828 1 94.06 52 VAL B C 1
ATOM 1489 O O . VAL B 1 52 ? 6.543 -18.766 11.852 1 94.06 52 VAL B O 1
ATOM 1492 N N . VAL B 1 53 ? 6.754 -18.891 9.617 1 95 53 VAL B N 1
ATOM 1493 C CA . VAL B 1 53 ? 5.406 -18.375 9.398 1 95 53 VAL B CA 1
ATOM 1494 C C . VAL B 1 53 ? 4.629 -19.312 8.484 1 95 53 VAL B C 1
ATOM 1496 O O . VAL B 1 53 ? 5.207 -19.938 7.594 1 95 53 VAL B O 1
ATOM 1499 N N . GLU B 1 54 ? 3.344 -19.438 8.805 1 97.56 54 GLU B N 1
ATOM 1500 C CA . GLU B 1 54 ? 2.445 -20.141 7.902 1 97.56 54 GLU B CA 1
ATOM 1501 C C . GLU B 1 54 ? 1.926 -19.219 6.801 1 97.56 54 GLU B C 1
ATOM 1503 O O . GLU B 1 54 ? 1.4 -18.141 7.082 1 97.56 54 GLU B O 1
ATOM 1508 N N . PHE B 1 55 ? 2.037 -19.688 5.543 1 98.5 55 PHE B N 1
ATOM 1509 C CA . PHE B 1 55 ? 1.633 -18.922 4.371 1 98.5 55 PHE B CA 1
ATOM 1510 C C . PHE B 1 55 ? 0.567 -19.672 3.578 1 98.5 55 PHE B C 1
ATOM 1512 O O . PHE B 1 55 ? 0.324 -20.859 3.822 1 98.5 55 PHE B O 1
ATOM 1519 N N . VAL B 1 56 ? -0.036 -18.938 2.701 1 98.75 56 VAL B N 1
ATOM 1520 C CA . VAL B 1 56 ? -0.919 -19.5 1.686 1 98.75 56 VAL B CA 1
ATOM 1521 C C . VAL B 1 56 ? -0.151 -19.688 0.378 1 98.75 56 VAL B C 1
ATOM 1523 O O . VAL B 1 56 ? 0.452 -18.734 -0.133 1 98.75 56 VAL B O 1
ATOM 1526 N N . ALA B 1 57 ? -0.141 -20.859 -0.062 1 98.75 57 ALA B N 1
ATOM 1527 C CA . ALA B 1 57 ? 0.42 -21.156 -1.38 1 98.75 57 ALA B CA 1
ATOM 1528 C C . ALA B 1 57 ? -0.682 -21.297 -2.426 1 98.75 57 ALA B C 1
ATOM 1530 O O . ALA B 1 57 ? -1.538 -22.172 -2.314 1 98.75 57 ALA B O 1
ATOM 1531 N N . LEU B 1 58 ? -0.708 -20.422 -3.389 1 98.75 58 LEU B N 1
ATOM 1532 C CA . LEU B 1 58 ? -1.629 -20.5 -4.516 1 98.75 58 LEU B CA 1
ATOM 1533 C C . LEU B 1 58 ? -0.943 -21.109 -5.738 1 98.75 58 LEU B C 1
ATOM 1535 O O . LEU B 1 58 ? 0.014 -20.531 -6.266 1 98.75 58 LEU B O 1
ATOM 1539 N N . HIS B 1 59 ? -1.422 -22.25 -6.113 1 98.69 59 HIS B N 1
ATOM 1540 C CA . HIS B 1 59 ? -0.943 -22.891 -7.336 1 98.69 59 HIS B CA 1
ATOM 1541 C C . HIS B 1 59 ? -1.833 -22.531 -8.523 1 98.69 59 HIS B C 1
ATOM 1543 O O . HIS B 1 59 ? -3.053 -22.703 -8.461 1 98.69 59 HIS B O 1
ATOM 1549 N N . LEU B 1 60 ? -1.199 -22 -9.562 1 98.12 60 LEU B N 1
ATOM 1550 C CA . LEU B 1 60 ? -1.946 -21.562 -10.727 1 98.12 60 LEU B CA 1
ATOM 1551 C C . LEU B 1 60 ? -1.725 -22.5 -11.906 1 98.12 60 LEU B C 1
ATOM 1553 O O . LEU B 1 60 ? -0.802 -23.312 -11.891 1 98.12 60 LEU B O 1
ATOM 1557 N N . THR B 1 61 ? -2.604 -22.391 -12.875 1 95.88 61 THR B N 1
ATOM 1558 C CA . THR B 1 61 ? -2.375 -23.125 -14.109 1 95.88 61 THR B CA 1
ATOM 1559 C C . THR B 1 61 ? -1.035 -22.75 -14.734 1 95.88 61 THR B C 1
ATOM 1561 O O . THR B 1 61 ? -0.588 -21.609 -14.609 1 95.88 61 THR B O 1
ATOM 1564 N N . GLY B 1 62 ? -0.287 -23.625 -15.461 1 90.88 62 GLY B N 1
ATOM 1565 C CA . GLY B 1 62 ? 0.965 -23.344 -16.141 1 90.88 62 GLY B CA 1
ATOM 1566 C C . GLY B 1 62 ? 2.162 -23.312 -15.219 1 90.88 62 GLY B C 1
ATOM 1567 O O . GLY B 1 62 ? 3.148 -22.625 -15.477 1 90.88 62 GLY B O 1
ATOM 1568 N N . GLU B 1 63 ? 2.16 -23.797 -14.039 1 88.12 63 GLU B N 1
ATOM 1569 C CA . GLU B 1 63 ? 3.227 -24.031 -13.07 1 88.12 63 GLU B CA 1
ATOM 1570 C C . GLU B 1 63 ? 3.545 -22.766 -12.289 1 88.12 63 GLU B C 1
ATOM 1572 O O . GLU B 1 63 ? 4.637 -22.625 -11.727 1 88.12 63 GLU B O 1
ATOM 1577 N N . HIS B 1 64 ? 2.781 -21.812 -12.383 1 93.69 64 HIS B N 1
ATOM 1578 C CA . HIS B 1 64 ? 2.979 -20.625 -11.555 1 93.69 64 HIS B CA 1
ATOM 1579 C C . HIS B 1 64 ? 2.516 -20.875 -10.125 1 93.69 64 HIS B C 1
ATOM 1581 O O . HIS B 1 64 ? 1.545 -21.594 -9.898 1 93.69 64 HIS B O 1
ATOM 1587 N N . ARG B 1 65 ? 3.238 -20.281 -9.25 1 97.44 65 ARG B N 1
ATOM 1588 C CA . ARG B 1 65 ? 2.924 -20.406 -7.832 1 97.44 65 ARG B CA 1
ATOM 1589 C C . ARG B 1 65 ? 3.346 -19.156 -7.07 1 97.44 65 ARG B C 1
ATOM 1591 O O . ARG B 1 65 ? 4.395 -18.578 -7.355 1 97.44 65 ARG B O 1
ATOM 1598 N N . ILE B 1 66 ? 2.504 -18.797 -6.145 1 98.44 66 ILE B N 1
ATOM 1599 C CA . ILE B 1 66 ? 2.893 -17.703 -5.258 1 98.44 66 ILE B CA 1
ATOM 1600 C C . ILE B 1 66 ? 2.598 -18.078 -3.809 1 98.44 66 ILE B C 1
ATOM 1602 O O . ILE B 1 66 ? 1.576 -18.703 -3.52 1 98.44 66 ILE B O 1
ATOM 1606 N N . ILE B 1 67 ? 3.535 -17.766 -2.961 1 98.56 67 ILE B N 1
ATOM 1607 C CA . ILE B 1 67 ? 3.396 -17.969 -1.522 1 98.56 67 ILE B CA 1
ATOM 1608 C C . ILE B 1 67 ? 3.318 -16.609 -0.818 1 98.56 67 ILE B C 1
ATOM 1610 O O . ILE B 1 67 ? 4.227 -15.789 -0.938 1 98.56 67 ILE B O 1
ATOM 1614 N N . ILE B 1 68 ? 2.203 -16.375 -0.132 1 98.62 68 ILE B N 1
ATOM 1615 C CA . ILE B 1 68 ? 1.969 -15.078 0.509 1 98.62 68 ILE B CA 1
ATOM 1616 C C . ILE B 1 68 ? 1.229 -15.289 1.828 1 98.62 68 ILE B C 1
ATOM 1618 O O . ILE B 1 68 ? 0.628 -16.344 2.053 1 98.62 68 ILE B O 1
ATOM 1622 N N . SER B 1 69 ? 1.324 -14.305 2.721 1 97.81 69 SER B N 1
ATOM 1623 C CA . SER B 1 69 ? 0.589 -14.398 3.979 1 97.81 69 SER B CA 1
ATOM 1624 C C . SER B 1 69 ? -0.917 -14.336 3.744 1 97.81 69 SER B C 1
ATOM 1626 O O . SER B 1 69 ? -1.37 -13.82 2.721 1 97.81 69 SER B O 1
ATOM 1628 N N . ALA B 1 70 ? -1.691 -14.852 4.68 1 97.19 70 ALA B N 1
ATOM 1629 C CA . ALA B 1 70 ? -3.137 -15.031 4.566 1 97.19 70 ALA B CA 1
ATOM 1630 C C . ALA B 1 70 ? -3.838 -13.703 4.316 1 97.19 70 ALA B C 1
ATOM 1632 O O . ALA B 1 70 ? -4.801 -13.633 3.551 1 97.19 70 ALA B O 1
ATOM 1633 N N . LYS B 1 71 ? -3.307 -12.625 4.926 1 95.19 71 LYS B N 1
ATOM 1634 C CA . LYS B 1 71 ? -3.979 -11.328 4.848 1 95.19 71 LYS B CA 1
ATOM 1635 C C . LYS B 1 71 ? -3.318 -10.438 3.803 1 95.19 71 LYS B C 1
ATOM 1637 O O . LYS B 1 71 ? -3.568 -9.227 3.768 1 95.19 71 LYS B O 1
ATOM 1642 N N . HIS B 1 72 ? -2.516 -11.039 2.957 1 97.25 72 HIS B N 1
ATOM 1643 C CA . HIS B 1 72 ? -1.937 -10.305 1.84 1 97.25 72 HIS B CA 1
ATOM 1644 C C . HIS B 1 72 ? -2.955 -10.109 0.721 1 97.25 72 HIS B C 1
ATOM 1646 O O . HIS B 1 72 ? -3.613 -11.062 0.304 1 97.25 72 HIS B O 1
ATOM 1652 N N . LEU B 1 73 ? -3.061 -8.875 0.196 1 97.56 73 LEU B N 1
ATOM 1653 C CA . LEU B 1 73 ? -4.02 -8.578 -0.865 1 97.56 73 LEU B CA 1
ATOM 1654 C C . LEU B 1 73 ? -3.482 -9.031 -2.221 1 97.56 73 LEU B C 1
ATOM 1656 O O . LEU B 1 73 ? -2.332 -8.742 -2.562 1 97.56 73 LEU B O 1
ATOM 1660 N N . ILE B 1 74 ? -4.293 -9.711 -2.955 1 97.81 74 ILE B N 1
ATOM 1661 C CA . ILE B 1 74 ? -3.982 -10.156 -4.309 1 97.81 74 ILE B CA 1
ATOM 1662 C C . ILE B 1 74 ? -5.16 -9.852 -5.234 1 97.81 74 ILE B C 1
ATOM 1664 O O . ILE B 1 74 ? -6.309 -9.805 -4.793 1 97.81 74 ILE B O 1
ATOM 1668 N N . PHE B 1 75 ? -4.879 -9.594 -6.453 1 96.31 75 PHE B N 1
ATOM 1669 C CA . PHE B 1 75 ? -5.891 -9.211 -7.43 1 96.31 75 PHE B CA 1
ATOM 1670 C C . PHE B 1 75 ? -6.508 -10.438 -8.086 1 96.31 75 PHE B C 1
ATOM 1672 O O . PHE B 1 75 ? -5.793 -11.266 -8.664 1 96.31 75 PHE B O 1
ATOM 1679 N N . VAL B 1 76 ? -7.805 -10.516 -7.992 1 96.94 76 VAL B N 1
ATOM 1680 C CA . VAL B 1 76 ? -8.5 -11.711 -8.445 1 96.94 76 VAL B CA 1
ATOM 1681 C C . VAL B 1 76 ? -9.711 -11.32 -9.281 1 96.94 76 VAL B C 1
ATOM 1683 O O . VAL B 1 76 ? -10.367 -10.312 -9.008 1 96.94 76 VAL B O 1
ATOM 1686 N N . SER B 1 77 ? -9.938 -12.023 -10.328 1 94.69 77 SER B N 1
ATOM 1687 C CA . SER B 1 77 ? -11.227 -11.984 -11.016 1 94.69 77 SER B CA 1
ATOM 1688 C C . SER B 1 77 ? -12.023 -13.258 -10.766 1 94.69 77 SER B C 1
ATOM 1690 O O . SER B 1 77 ? -11.492 -14.359 -10.875 1 94.69 77 SER B O 1
ATOM 1692 N N . LYS B 1 78 ? -13.25 -13.07 -10.344 1 86.12 78 LYS B N 1
ATOM 1693 C CA . LYS B 1 78 ? -14.117 -14.203 -10.047 1 86.12 78 LYS B CA 1
ATOM 1694 C C . LYS B 1 78 ? -15.008 -14.547 -11.242 1 86.12 78 LYS B C 1
ATOM 1696 O O . LYS B 1 78 ? -15.461 -13.648 -11.953 1 86.12 78 LYS B O 1
ATOM 1701 N N . ASN B 1 79 ? -15.281 -15.898 -11.391 1 72.44 79 ASN B N 1
ATOM 1702 C CA . ASN B 1 79 ? -16.188 -16.609 -12.289 1 72.44 79 ASN B CA 1
ATOM 1703 C C . ASN B 1 79 ? -16.75 -15.688 -13.367 1 72.44 79 ASN B C 1
ATOM 1705 O O . ASN B 1 79 ? -17.938 -15.367 -13.359 1 72.44 79 ASN B O 1
ATOM 1709 N N . GLY B 1 80 ? -15.969 -15.25 -14.266 1 64.19 80 GLY B N 1
ATOM 1710 C CA . GLY B 1 80 ? -16.562 -14.594 -15.414 1 64.19 80 GLY B CA 1
ATOM 1711 C C . GLY B 1 80 ? -16.609 -13.086 -15.273 1 64.19 80 GLY B C 1
ATOM 1712 O O . GLY B 1 80 ? -17.016 -12.383 -16.203 1 64.19 80 GLY B O 1
ATOM 1713 N N . ASN B 1 81 ? -16.312 -12.68 -14.133 1 68.94 81 ASN B N 1
ATOM 1714 C CA . ASN B 1 81 ? -16.328 -11.227 -14.016 1 68.94 81 ASN B CA 1
ATOM 1715 C C . ASN B 1 81 ? -15.078 -10.602 -14.641 1 68.94 81 ASN B C 1
ATOM 1717 O O . ASN B 1 81 ? -14 -11.188 -14.609 1 68.94 81 ASN B O 1
ATOM 1721 N N . SER B 1 82 ? -15.336 -9.57 -15.375 1 72.25 82 SER B N 1
ATOM 1722 C CA . SER B 1 82 ? -14.258 -8.867 -16.062 1 72.25 82 SER B CA 1
ATOM 1723 C C . SER B 1 82 ? -13.5 -7.945 -15.117 1 72.25 82 SER B C 1
ATOM 1725 O O . SER B 1 82 ? -12.391 -7.496 -15.43 1 72.25 82 SER B O 1
ATOM 1727 N N . THR B 1 83 ? -14.07 -7.785 -13.984 1 83.88 83 THR B N 1
ATOM 1728 C CA . THR B 1 83 ? -13.438 -6.801 -13.117 1 83.88 83 THR B CA 1
ATOM 1729 C C . THR B 1 83 ? -12.586 -7.484 -12.055 1 83.88 83 THR B C 1
ATOM 1731 O O . THR B 1 83 ? -13.008 -8.492 -11.477 1 83.88 83 THR B O 1
ATOM 1734 N N . SER B 1 84 ? -11.367 -7.055 -11.898 1 90.12 84 SER B N 1
ATOM 1735 C CA . SER B 1 84 ? -10.453 -7.57 -10.883 1 90.12 84 SER B CA 1
ATOM 1736 C C . SER B 1 84 ? -10.672 -6.871 -9.547 1 90.12 84 SER B C 1
ATOM 1738 O O . SER B 1 84 ? -10.938 -5.672 -9.5 1 90.12 84 SER B O 1
ATOM 1740 N N . GLU B 1 85 ? -10.648 -7.676 -8.516 1 93.88 85 GLU B N 1
ATOM 1741 C CA . GLU B 1 85 ? -10.766 -7.152 -7.16 1 93.88 85 GLU B CA 1
ATOM 1742 C C . GLU B 1 85 ? -9.562 -7.543 -6.312 1 93.88 85 GLU B C 1
ATOM 1744 O O . GLU B 1 85 ? -8.953 -8.594 -6.523 1 93.88 85 GLU B O 1
ATOM 1749 N N . ALA B 1 86 ? -9.211 -6.668 -5.422 1 95.5 86 ALA B N 1
ATOM 1750 C CA . ALA B 1 86 ? -8.203 -6.996 -4.418 1 95.5 86 ALA B CA 1
ATOM 1751 C C . ALA B 1 86 ? -8.828 -7.723 -3.23 1 95.5 86 ALA B C 1
ATOM 1753 O O . ALA B 1 86 ? -9.672 -7.164 -2.525 1 95.5 86 ALA B O 1
ATOM 1754 N N . ILE B 1 87 ? -8.414 -8.898 -3.039 1 96.38 87 ILE B N 1
ATOM 1755 C CA . ILE B 1 87 ? -8.961 -9.648 -1.908 1 96.38 87 ILE B CA 1
ATOM 1756 C C . ILE B 1 87 ? -7.816 -10.266 -1.103 1 96.38 87 ILE B C 1
ATOM 1758 O O . ILE B 1 87 ? -6.691 -10.375 -1.594 1 96.38 87 ILE B O 1
ATOM 1762 N N . PHE B 1 88 ? -8.078 -10.617 0.132 1 97.12 88 PHE B N 1
ATOM 1763 C CA . PHE B 1 88 ? -7.082 -11.297 0.956 1 97.12 88 PHE B CA 1
ATOM 1764 C C . PHE B 1 88 ? -6.773 -12.68 0.406 1 97.12 88 PHE B C 1
ATOM 1766 O O . PHE B 1 88 ? -7.672 -13.383 -0.056 1 97.12 88 PHE B O 1
ATOM 1773 N N . ALA B 1 89 ? -5.562 -13.07 0.532 1 98.25 89 ALA B N 1
ATOM 1774 C CA . ALA B 1 89 ? -5.094 -14.336 -0.023 1 98.25 89 ALA B CA 1
ATOM 1775 C C . ALA B 1 89 ? -5.875 -15.508 0.555 1 98.25 89 ALA B C 1
ATOM 1777 O O . ALA B 1 89 ? -6.117 -16.5 -0.135 1 98.25 89 ALA B O 1
ATOM 1778 N N . ASP B 1 90 ? -6.23 -15.367 1.803 1 97.81 90 ASP B N 1
ATOM 1779 C CA . ASP B 1 90 ? -6.914 -16.484 2.439 1 97.81 90 ASP B CA 1
ATOM 1780 C C . ASP B 1 90 ? -8.359 -16.594 1.962 1 97.81 90 ASP B C 1
ATOM 1782 O O . ASP B 1 90 ? -9.086 -17.5 2.373 1 97.81 90 ASP B O 1
ATOM 1786 N N . ARG B 1 91 ? -8.859 -15.688 1.086 1 97.12 91 ARG B N 1
ATOM 1787 C CA . ARG B 1 91 ? -10.203 -15.734 0.528 1 97.12 91 ARG B CA 1
ATOM 1788 C C . ARG B 1 91 ? -10.18 -16.203 -0.92 1 97.12 91 ARG B C 1
ATOM 1790 O O . ARG B 1 91 ? -11.219 -16.25 -1.582 1 97.12 91 ARG B O 1
ATOM 1797 N N . VAL B 1 92 ? -9.016 -16.484 -1.393 1 97.75 92 VAL B N 1
ATOM 1798 C CA . VAL B 1 92 ? -8.891 -16.984 -2.756 1 97.75 92 VAL B CA 1
ATOM 1799 C C . VAL B 1 92 ? -9.289 -18.469 -2.799 1 97.75 92 VAL B C 1
ATOM 1801 O O . VAL B 1 92 ? -8.914 -19.234 -1.918 1 97.75 92 VAL B O 1
ATOM 1804 N N . HIS B 1 93 ? -10.008 -18.812 -3.803 1 97.38 93 HIS B N 1
ATOM 1805 C CA . HIS B 1 93 ? -10.469 -20.188 -3.969 1 97.38 93 HIS B CA 1
ATOM 1806 C C . HIS B 1 93 ? -10.008 -20.766 -5.301 1 97.38 93 HIS B C 1
ATOM 1808 O O . HIS B 1 93 ? -9.68 -20.016 -6.227 1 97.38 93 HIS B O 1
ATOM 1814 N N . VAL B 1 94 ? -10.023 -22.094 -5.277 1 97.5 94 VAL B N 1
ATOM 1815 C CA . VAL B 1 94 ? -9.797 -22.797 -6.535 1 97.5 94 VAL B CA 1
ATOM 1816 C C . VAL B 1 94 ? -10.773 -22.281 -7.594 1 97.5 94 VAL B C 1
ATOM 1818 O O . VAL B 1 94 ? -11.938 -21.984 -7.289 1 97.5 94 VAL B O 1
ATOM 1821 N N . ASP B 1 95 ? -10.328 -22.078 -8.773 1 96.44 95 ASP B N 1
ATOM 1822 C CA . ASP B 1 95 ? -11.062 -21.641 -9.953 1 96.44 95 ASP B CA 1
ATOM 1823 C C . ASP B 1 95 ? -11.094 -20.109 -10.031 1 96.44 95 ASP B C 1
ATOM 1825 O O . ASP B 1 95 ? -11.516 -19.547 -11.047 1 96.44 95 ASP B O 1
ATOM 1829 N N . ASP B 1 96 ? -10.664 -19.453 -8.961 1 96.88 96 ASP B N 1
ATOM 1830 C CA . ASP B 1 96 ? -10.422 -18.016 -9.109 1 96.88 96 ASP B CA 1
ATOM 1831 C C . ASP B 1 96 ? -9.297 -17.734 -10.102 1 96.88 96 ASP B C 1
ATOM 1833 O O . ASP B 1 96 ? -8.469 -18.609 -10.359 1 96.88 96 ASP B O 1
ATOM 1837 N N . THR B 1 97 ? -9.367 -16.578 -10.656 1 97.12 97 THR B N 1
ATOM 1838 C CA . THR B 1 97 ? -8.336 -16.203 -11.617 1 97.12 97 THR B CA 1
ATOM 1839 C C . THR B 1 97 ? -7.398 -15.156 -11.016 1 97.12 97 THR B C 1
ATOM 1841 O O . THR B 1 97 ? -7.844 -14.125 -10.508 1 97.12 97 THR B O 1
ATOM 1844 N N . VAL B 1 98 ? -6.109 -15.484 -11.062 1 97 98 VAL B N 1
ATOM 1845 C CA . VAL B 1 98 ? -5.055 -14.586 -10.602 1 97 98 VAL B CA 1
ATOM 1846 C C . VAL B 1 98 ? -4.172 -14.188 -11.789 1 97 98 VAL B C 1
ATOM 1848 O O . VAL B 1 98 ? -4.121 -14.891 -12.797 1 97 98 VAL B O 1
ATOM 1851 N N . TYR B 1 99 ? -3.445 -13.055 -11.648 1 96.25 99 TYR B N 1
ATOM 1852 C CA . TYR B 1 99 ? -2.77 -12.492 -12.812 1 96.25 99 TYR B CA 1
ATOM 1853 C C . TYR B 1 99 ? -1.266 -12.727 -12.734 1 96.25 99 TYR B C 1
ATOM 1855 O O . TYR B 1 99 ? -0.647 -12.508 -11.695 1 96.25 99 TYR B O 1
ATOM 1863 N N . VAL B 1 100 ? -0.757 -13.18 -13.859 1 97.38 100 VAL B N 1
ATOM 1864 C CA . VAL B 1 100 ? 0.67 -13.445 -14.008 1 97.38 100 VAL B CA 1
ATOM 1865 C C . VAL B 1 100 ? 1.23 -12.633 -15.172 1 97.38 100 VAL B C 1
ATOM 1867 O O . VAL B 1 100 ? 0.521 -12.352 -16.141 1 97.38 100 VAL B O 1
ATOM 1870 N N . LEU B 1 101 ? 2.459 -12.258 -15 1 96.19 101 LEU B N 1
ATOM 1871 C CA . LEU B 1 101 ? 3.115 -11.555 -16.094 1 96.19 101 LEU B CA 1
ATOM 1872 C C . LEU B 1 101 ? 3.75 -12.547 -17.078 1 96.19 101 LEU B C 1
ATOM 1874 O O . LEU B 1 101 ? 4.688 -13.258 -16.719 1 96.19 101 LEU B O 1
ATOM 1878 N N . GLU B 1 102 ? 3.289 -12.625 -18.219 1 92.88 102 GLU B N 1
ATOM 1879 C CA . GLU B 1 102 ? 3.807 -13.445 -19.312 1 92.88 102 GLU B CA 1
ATOM 1880 C C . GLU B 1 102 ? 3.924 -12.648 -20.609 1 92.88 102 GLU B C 1
ATOM 1882 O O . GLU B 1 102 ? 2.953 -12.031 -21.047 1 92.88 102 GLU B O 1
ATOM 1887 N N . GLY B 1 103 ? 5.086 -12.68 -21.219 1 89.25 103 GLY B N 1
ATOM 1888 C CA . GLY B 1 103 ? 5.281 -11.953 -22.469 1 89.25 103 GLY B CA 1
ATOM 1889 C C . GLY B 1 103 ? 5.051 -10.461 -22.328 1 89.25 103 GLY B C 1
ATOM 1890 O O . GLY B 1 103 ? 4.48 -9.836 -23.234 1 89.25 103 GLY B O 1
ATOM 1891 N N . GLY B 1 104 ? 5.234 -9.938 -21.203 1 90 104 GLY B N 1
ATOM 1892 C CA . GLY B 1 104 ? 5.133 -8.508 -20.984 1 90 104 GLY B CA 1
ATOM 1893 C C . GLY B 1 104 ? 3.711 -8.047 -20.719 1 90 104 GLY B C 1
ATOM 1894 O O . GLY B 1 104 ? 3.436 -6.84 -20.703 1 90 104 GLY B O 1
ATOM 1895 N N . LYS B 1 105 ? 2.887 -8.961 -20.562 1 93.62 105 LYS B N 1
ATOM 1896 C CA . LYS B 1 105 ? 1.498 -8.602 -20.281 1 93.62 105 LYS B CA 1
ATOM 1897 C C . LYS B 1 105 ? 0.945 -9.414 -19.109 1 93.62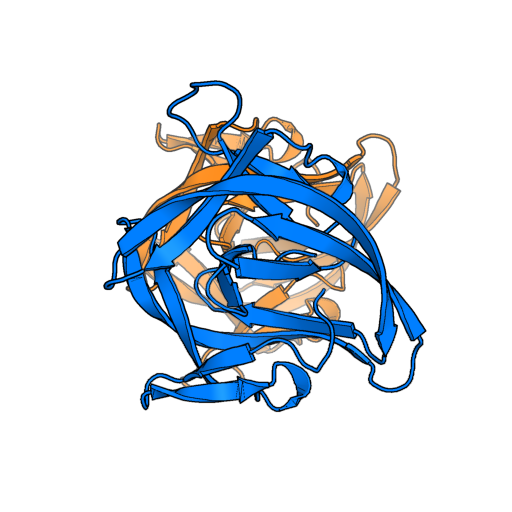 105 LYS B C 1
ATOM 1899 O O . LYS B 1 105 ? 1.476 -10.477 -18.781 1 93.62 105 LYS B O 1
ATOM 1904 N N . LEU B 1 106 ? -0.151 -8.852 -18.5 1 94.81 106 LEU B N 1
ATOM 1905 C CA . LEU B 1 106 ? -0.859 -9.594 -17.469 1 94.81 106 LEU B CA 1
ATOM 1906 C C . LEU B 1 106 ? -1.813 -10.609 -18.078 1 94.81 106 LEU B C 1
ATOM 1908 O O . LEU B 1 106 ? -2.613 -10.266 -18.953 1 94.81 106 LEU B O 1
ATOM 1912 N N . VAL B 1 107 ? -1.645 -11.789 -17.656 1 94.31 107 VAL B N 1
ATOM 1913 C CA . VAL B 1 107 ? -2.514 -12.867 -18.125 1 94.31 107 VAL B CA 1
ATOM 1914 C C . VAL B 1 107 ? -3.174 -13.547 -16.922 1 94.31 107 VAL B C 1
ATOM 1916 O O . VAL B 1 107 ? -2.508 -13.875 -15.945 1 94.31 107 VAL B O 1
ATOM 1919 N N . GLY B 1 108 ? -4.457 -13.742 -17.078 1 95 108 GLY B N 1
ATOM 1920 C CA . GLY B 1 108 ? -5.172 -14.445 -16.031 1 95 108 GLY B CA 1
ATOM 1921 C C . GLY B 1 108 ? -4.895 -15.938 -16.016 1 95 108 GLY B C 1
ATOM 1922 O O . GLY B 1 108 ? -4.852 -16.578 -17.062 1 95 108 GLY B O 1
ATOM 1923 N N . LYS B 1 109 ? -4.617 -16.484 -14.828 1 96.38 109 LYS B N 1
ATOM 1924 C CA . LYS B 1 109 ? -4.453 -17.922 -14.625 1 96.38 109 LYS B CA 1
ATOM 1925 C C . LYS B 1 109 ? -5.355 -18.422 -13.5 1 96.38 109 LYS B C 1
ATOM 1927 O O . LYS B 1 109 ? -5.508 -17.75 -12.477 1 96.38 109 LYS B O 1
ATOM 1932 N N . LYS B 1 110 ? -5.848 -19.547 -13.656 1 96.81 110 LYS B N 1
ATOM 1933 C CA . LYS B 1 110 ? -6.746 -20.109 -12.656 1 96.81 110 LYS B CA 1
ATOM 1934 C C . LYS B 1 110 ? -5.961 -20.703 -11.484 1 96.81 110 LYS B C 1
ATOM 1936 O O . LYS B 1 110 ? -4.922 -21.344 -11.688 1 96.81 110 LYS B O 1
ATOM 1941 N N . VAL B 1 111 ? -6.555 -20.516 -10.328 1 98 111 VAL B N 1
ATOM 1942 C CA . VAL B 1 111 ? -6.031 -21.203 -9.156 1 98 111 VAL B CA 1
ATOM 1943 C C . VAL B 1 111 ? -6.473 -22.672 -9.18 1 98 111 VAL B C 1
ATOM 1945 O O . VAL B 1 111 ? -7.668 -22.969 -9.266 1 98 111 VAL B O 1
ATOM 1948 N N . VAL B 1 112 ? -5.582 -23.547 -9.117 1 98.25 112 VAL B N 1
ATOM 1949 C CA . VAL B 1 112 ? -5.934 -24.953 -9.234 1 98.25 112 VAL B CA 1
ATOM 1950 C C . VAL B 1 112 ? -5.754 -25.641 -7.879 1 98.25 112 VAL B C 1
ATOM 1952 O O . VAL B 1 112 ? -6.266 -26.75 -7.668 1 98.25 112 VAL B O 1
ATOM 1955 N N . ARG B 1 113 ? -5.039 -25.016 -6.988 1 98.5 113 ARG B N 1
ATOM 1956 C CA . ARG B 1 113 ? -4.832 -25.562 -5.656 1 98.5 113 ARG B CA 1
ATOM 1957 C C . ARG B 1 113 ? -4.473 -24.469 -4.656 1 98.5 113 ARG B C 1
ATOM 1959 O O . ARG B 1 113 ? -3.699 -23.562 -4.977 1 98.5 113 ARG B O 1
ATOM 1966 N N . VAL B 1 114 ? -4.992 -24.531 -3.506 1 98.5 114 VAL B N 1
ATOM 1967 C CA . VAL B 1 114 ? -4.652 -23.688 -2.375 1 98.5 114 VAL B CA 1
ATOM 1968 C C . VAL B 1 114 ? -4.129 -24.531 -1.221 1 98.5 114 VAL B C 1
ATOM 1970 O O . VAL B 1 114 ? -4.773 -25.5 -0.817 1 98.5 114 VAL B O 1
ATOM 1973 N N . ALA B 1 115 ? -3 -24.219 -0.749 1 98.44 115 ALA B N 1
ATOM 1974 C CA . ALA B 1 115 ? -2.395 -25 0.331 1 98.44 115 ALA B CA 1
ATOM 1975 C C . ALA B 1 115 ? -1.762 -24.078 1.375 1 98.44 115 ALA B C 1
ATOM 1977 O O . ALA B 1 115 ? -1.466 -22.922 1.092 1 98.44 115 ALA B O 1
ATOM 1978 N N . MET B 1 116 ? -1.651 -24.578 2.559 1 98.31 116 MET B N 1
ATOM 1979 C CA . MET B 1 116 ? -0.883 -23.891 3.59 1 98.31 116 MET B CA 1
ATOM 1980 C C . MET B 1 116 ? 0.543 -24.438 3.658 1 98.31 116 MET B C 1
ATOM 1982 O O . MET B 1 116 ? 0.757 -25.641 3.621 1 98.31 116 MET B O 1
ATOM 1986 N N . VAL B 1 117 ? 1.461 -23.531 3.701 1 98.06 117 VAL B N 1
ATOM 1987 C CA . VAL B 1 117 ? 2.855 -23.969 3.775 1 98.06 117 VAL B CA 1
ATOM 1988 C C . VAL B 1 117 ? 3.586 -23.156 4.844 1 98.06 117 VAL B C 1
ATOM 1990 O O . VAL B 1 117 ? 3.207 -22.016 5.137 1 98.06 117 VAL B O 1
ATOM 1993 N N . THR B 1 118 ? 4.578 -23.766 5.414 1 97.19 118 THR B N 1
ATOM 1994 C CA . THR B 1 118 ? 5.418 -23.078 6.395 1 97.19 118 THR B CA 1
ATOM 1995 C C . THR B 1 118 ? 6.758 -22.688 5.781 1 97.19 118 THR B C 1
ATOM 1997 O O . THR B 1 118 ? 7.426 -23.516 5.156 1 97.19 118 THR B O 1
ATOM 2000 N N . GLU B 1 119 ? 7.102 -21.469 5.871 1 96.12 119 GLU B N 1
ATOM 2001 C CA . GLU B 1 119 ? 8.367 -20.953 5.363 1 96.12 119 GLU B CA 1
ATOM 2002 C C . GLU B 1 119 ? 9.062 -20.078 6.41 1 96.12 119 GLU B C 1
ATOM 2004 O O . GLU B 1 119 ? 8.461 -19.719 7.418 1 96.12 119 GLU B O 1
ATOM 2009 N N . SER B 1 120 ? 10.32 -19.844 6.113 1 91.19 120 SER B N 1
ATOM 2010 C CA . SER B 1 120 ? 11.094 -19.016 7.031 1 91.19 120 SER B CA 1
ATOM 2011 C C . SER B 1 120 ? 11.125 -17.562 6.57 1 91.19 120 SER B C 1
ATOM 2013 O O . SER B 1 120 ? 11.281 -17.281 5.379 1 91.19 120 SER B O 1
ATOM 2015 N N . GLY B 1 121 ? 10.938 -16.688 7.578 1 95.88 121 GLY B N 1
ATOM 2016 C CA . GLY B 1 121 ? 11.062 -15.258 7.34 1 95.88 121 GLY B CA 1
ATOM 2017 C C . GLY B 1 121 ? 9.812 -14.641 6.742 1 95.88 121 GLY B C 1
ATOM 2018 O O . GLY B 1 121 ? 8.992 -15.344 6.152 1 95.88 121 GLY B O 1
ATOM 2019 N N . ILE B 1 122 ? 9.602 -13.414 7.047 1 97.12 122 ILE B N 1
ATOM 2020 C CA . ILE B 1 122 ? 8.492 -12.656 6.469 1 97.12 122 ILE B CA 1
ATOM 2021 C C . ILE B 1 122 ? 9.008 -11.328 5.93 1 97.12 122 ILE B C 1
ATOM 2023 O O . ILE B 1 122 ? 9.812 -10.656 6.582 1 97.12 122 ILE B O 1
ATOM 2027 N N . TYR B 1 123 ? 8.648 -10.992 4.688 1 97.75 123 TYR B N 1
ATOM 2028 C CA . TYR B 1 123 ? 9.086 -9.781 4.012 1 97.75 123 TYR B CA 1
ATOM 2029 C C . TYR B 1 123 ? 7.934 -9.117 3.268 1 97.75 123 TYR B C 1
ATOM 2031 O O . TYR B 1 123 ? 7.172 -9.789 2.57 1 97.75 123 TYR B O 1
ATOM 2039 N N . ALA B 1 124 ? 7.812 -7.844 3.475 1 97.25 124 ALA B N 1
ATOM 2040 C CA . ALA B 1 124 ? 6.805 -7.059 2.768 1 97.25 124 ALA B CA 1
ATOM 2041 C C . ALA B 1 124 ? 7.406 -5.773 2.207 1 97.25 124 ALA B C 1
ATOM 2043 O O . ALA B 1 124 ? 7.266 -4.703 2.803 1 97.25 124 ALA B O 1
ATOM 2044 N N . PRO B 1 125 ? 8.102 -5.934 1.045 1 97.81 125 PRO B N 1
ATOM 2045 C CA . PRO B 1 125 ? 8.57 -4.699 0.41 1 97.81 125 PRO B CA 1
ATOM 2046 C C . PRO B 1 125 ? 7.426 -3.828 -0.104 1 97.81 125 PRO B C 1
ATOM 2048 O O . PRO B 1 125 ? 6.422 -4.352 -0.599 1 97.81 125 PRO B O 1
ATOM 2051 N N . LEU B 1 126 ? 7.59 -2.549 0.069 1 96.94 126 LEU B N 1
ATOM 2052 C CA . LEU B 1 126 ? 6.656 -1.565 -0.467 1 96.94 126 LEU B CA 1
ATOM 2053 C C . LEU B 1 126 ? 7.266 -0.827 -1.653 1 96.94 126 LEU B C 1
ATOM 2055 O O . LEU B 1 126 ? 8.344 -0.249 -1.54 1 96.94 126 LEU B O 1
ATOM 2059 N N . THR B 1 127 ? 6.543 -0.848 -2.75 1 96.62 127 THR B N 1
ATOM 2060 C CA . THR B 1 127 ? 6.988 -0.077 -3.904 1 96.62 127 THR B CA 1
ATOM 2061 C C . THR B 1 127 ? 6.227 1.242 -4 1 96.62 127 THR B C 1
ATOM 2063 O O . THR B 1 127 ? 5.18 1.408 -3.373 1 96.62 127 THR B O 1
ATOM 2066 N N . ARG B 1 128 ? 6.754 2.145 -4.832 1 92.69 128 ARG B N 1
ATOM 2067 C CA . ARG B 1 128 ? 6.059 3.406 -5.07 1 92.69 128 ARG B CA 1
ATOM 2068 C C . ARG B 1 128 ? 4.688 3.168 -5.691 1 92.69 128 ARG B C 1
ATOM 2070 O O . ARG B 1 128 ? 3.73 3.885 -5.387 1 92.69 128 ARG B O 1
ATOM 2077 N N . GLU B 1 129 ? 4.582 2.117 -6.461 1 93 129 GLU B N 1
ATOM 2078 C CA . GLU B 1 129 ? 3.35 1.816 -7.184 1 93 129 GLU B CA 1
ATOM 2079 C C . GLU B 1 129 ? 2.332 1.131 -6.273 1 93 129 GLU B C 1
ATOM 2081 O O . GLU B 1 129 ? 1.147 1.058 -6.605 1 93 129 GLU B O 1
ATOM 2086 N N . GLY B 1 130 ? 2.768 0.617 -5.176 1 94.62 130 GLY B N 1
ATOM 2087 C CA . GLY B 1 130 ? 1.875 -0.104 -4.281 1 94.62 130 GLY B CA 1
ATOM 2088 C C . GLY B 1 130 ? 1.619 -1.533 -4.719 1 94.62 130 GLY B C 1
ATOM 2089 O O . GLY B 1 130 ? 0.767 -2.219 -4.148 1 94.62 130 GLY B O 1
ATOM 2090 N N . THR B 1 131 ? 2.305 -1.925 -5.801 1 96.56 131 THR B N 1
ATOM 2091 C CA . THR B 1 131 ? 2.203 -3.283 -6.324 1 96.56 131 THR B CA 1
ATOM 2092 C C . THR B 1 131 ? 3.584 -3.838 -6.66 1 96.56 131 THR B C 1
ATOM 2094 O O . THR B 1 131 ? 4.574 -3.105 -6.648 1 96.56 131 THR B O 1
ATOM 2097 N N . LEU B 1 132 ? 3.627 -5.152 -6.883 1 97.94 132 LEU B N 1
ATOM 2098 C CA . LEU B 1 132 ? 4.859 -5.812 -7.301 1 97.94 132 LEU B CA 1
ATOM 2099 C C . LEU B 1 132 ? 4.559 -7.16 -7.953 1 97.94 132 LEU B C 1
ATOM 2101 O O . LEU B 1 132 ? 3.408 -7.605 -7.969 1 97.94 132 LEU B O 1
ATOM 2105 N N . VAL B 1 133 ? 5.559 -7.711 -8.602 1 98.25 133 VAL B N 1
ATOM 2106 C CA . VAL B 1 133 ? 5.484 -9.047 -9.188 1 98.25 133 VAL B CA 1
ATOM 2107 C C . VAL B 1 133 ? 6.457 -9.977 -8.469 1 98.25 133 VAL B C 1
ATOM 2109 O O . VAL B 1 133 ? 7.656 -9.695 -8.398 1 98.25 133 VAL B O 1
ATOM 2112 N N . VAL B 1 134 ? 5.949 -11.008 -7.906 1 98.38 134 VAL B N 1
ATOM 2113 C CA . VAL B 1 134 ? 6.758 -12.016 -7.23 1 98.38 134 VAL B CA 1
ATOM 2114 C C . VAL B 1 134 ? 6.496 -13.391 -7.844 1 98.38 134 VAL B C 1
ATOM 2116 O O . VAL B 1 134 ? 5.34 -13.812 -7.969 1 98.38 134 VAL B O 1
ATOM 2119 N N . ASN B 1 135 ? 7.555 -14.086 -8.25 1 97.75 135 ASN B N 1
ATOM 2120 C CA . ASN B 1 135 ? 7.434 -15.359 -8.938 1 97.75 135 ASN B CA 1
ATOM 2121 C C . ASN B 1 135 ? 6.516 -15.258 -10.148 1 97.75 135 ASN B C 1
ATOM 2123 O O . ASN B 1 135 ? 5.719 -16.156 -10.414 1 97.75 135 ASN B O 1
ATOM 2127 N N . GLY B 1 136 ? 6.523 -14.047 -10.727 1 97.25 136 GLY B N 1
ATOM 2128 C CA . GLY B 1 136 ? 5.746 -13.812 -11.93 1 97.25 136 GLY B CA 1
ATOM 2129 C C . GLY B 1 136 ? 4.297 -13.469 -11.648 1 97.25 136 GLY B C 1
ATOM 2130 O O . GLY B 1 136 ? 3.529 -13.188 -12.578 1 97.25 136 GLY B O 1
ATOM 2131 N N . VAL B 1 137 ? 3.883 -13.469 -10.453 1 98.25 137 VAL B N 1
ATOM 2132 C CA . VAL B 1 137 ? 2.492 -13.227 -10.086 1 98.25 137 VAL B CA 1
ATOM 2133 C C . VAL B 1 137 ? 2.328 -11.789 -9.602 1 98.25 137 VAL B C 1
ATOM 2135 O O . VAL B 1 137 ? 3.109 -11.32 -8.773 1 98.25 137 VAL B O 1
ATOM 2138 N N . PHE B 1 138 ? 1.384 -11.125 -10.125 1 97.69 138 PHE B N 1
ATOM 2139 C CA . PHE B 1 138 ? 1.081 -9.742 -9.805 1 97.69 138 PHE B CA 1
ATOM 2140 C C . PHE B 1 138 ? 0.334 -9.648 -8.477 1 97.69 138 PHE B C 1
ATOM 2142 O O . PHE B 1 138 ? -0.655 -10.352 -8.266 1 97.69 138 PHE B O 1
ATOM 2149 N N . ALA B 1 139 ? 0.82 -8.852 -7.551 1 97.62 139 ALA B N 1
ATOM 2150 C CA . ALA B 1 139 ? 0.226 -8.758 -6.219 1 97.62 139 ALA B CA 1
ATOM 2151 C C . ALA B 1 139 ? 0.326 -7.332 -5.68 1 97.62 139 ALA B C 1
ATOM 2153 O O . ALA B 1 139 ? 1.12 -6.527 -6.172 1 97.62 139 ALA B O 1
ATOM 2154 N N . SER B 1 140 ? -0.581 -7.023 -4.754 1 96.12 140 SER B N 1
ATOM 2155 C CA . SER B 1 140 ? -0.47 -5.797 -3.971 1 96.12 140 SER B CA 1
ATOM 2156 C C . SER B 1 140 ? 0.706 -5.863 -3.002 1 96.12 140 SER B C 1
ATOM 2158 O O . SER B 1 140 ? 1.134 -6.953 -2.611 1 96.12 140 SER B O 1
ATOM 2160 N N . CYS B 1 141 ? 1.252 -4.707 -2.588 1 96.69 141 CYS B N 1
ATOM 2161 C CA . CYS B 1 141 ? 2.311 -4.695 -1.586 1 96.69 141 CYS B CA 1
ATOM 2162 C C . CYS B 1 141 ? 1.737 -4.855 -0.183 1 96.69 141 CYS B C 1
ATOM 2164 O O . CYS B 1 141 ? 2.461 -5.203 0.752 1 96.69 141 CYS B O 1
ATOM 2166 N N . TYR B 1 142 ? 0.419 -4.672 -0.117 1 93.12 142 TYR B N 1
ATOM 2167 C CA . TYR B 1 142 ? -0.19 -4.684 1.208 1 93.12 142 TYR B CA 1
ATOM 2168 C C . TYR B 1 142 ? -0.349 -6.109 1.721 1 93.12 142 TYR B C 1
ATOM 2170 O O . TYR B 1 142 ? -0.88 -6.973 1.019 1 93.12 142 TYR B O 1
ATOM 2178 N N . ALA B 1 143 ? 0.155 -6.266 2.957 1 89 143 ALA B N 1
ATOM 2179 C CA . ALA B 1 143 ? 0.111 -7.582 3.588 1 89 143 ALA B CA 1
ATOM 2180 C C . ALA B 1 143 ? -0.226 -7.469 5.07 1 89 143 ALA B C 1
ATOM 2182 O O . ALA B 1 143 ? 0.02 -6.43 5.695 1 89 143 ALA B O 1
#

Solvent-accessible surface area (backbone atoms only — not comparable to full-atom values): 14394 Å² total; per-residue (Å²): 46,26,37,34,78,41,33,30,33,35,74,87,64,49,79,39,38,52,66,72,61,51,74,65,44,37,30,36,26,63,44,97,86,60,45,69,42,65,34,38,24,59,42,64,81,39,78,43,72,88,43,79,39,76,25,35,33,42,32,30,56,94,80,37,50,43,59,30,25,43,66,14,31,31,46,33,27,52,88,84,45,87,59,71,41,62,40,40,46,69,73,65,48,69,65,28,25,34,36,26,58,56,95,78,34,79,39,78,29,38,25,73,42,77,45,79,43,76,41,57,17,41,34,18,60,29,29,66,51,29,35,35,30,39,52,47,32,48,32,45,33,54,79,46,26,36,33,78,42,34,30,34,35,73,87,64,48,78,39,39,51,66,71,62,50,75,66,41,35,30,37,26,62,46,98,88,61,46,69,42,64,33,39,24,58,43,64,80,38,77,45,71,88,42,79,40,74,27,36,32,42,32,29,56,92,80,38,50,43,58,30,25,44,68,15,31,31,45,32,26,52,88,85,46,89,58,72,42,62,39,40,46,69,73,63,48,67,64,28,26,35,37,28,60,54,96,78,33,78,40,78,30,38,25,73,41,75,44,78,44,77,42,56,18,41,34,20,60,30,29,65,50,30,35,35,31,40,53,47,31,49,30,46,32,54,79

Foldseek 3Di:
DAFQQWWWAFPVRDIDTLLPDDFQTWTWAAAPVQFIDTWGQHDKPDWDFADKDKWKWFAWPPGFIGTGHQQFWFWWDPDPDPDIDTDGNVPDDFQIWFWFQDPRGTDTTTGHDIDIDMHGIDIQTATPRQWGAISRTTGGSGD/DAFQQWWWAFPVRDIDTLLPDDFQTWTWAAAPVQFIDTWGQHDKPDWDFADKDKWKWFAWPPGFIGTGHQQFWFWWDPDPDPDIDTDGNVPDDFQIWFWFQDPRGTDTTTGHDIDMDMHGIDIQTATPRQWGAISRTTGGSGD

Organism: Nematostella vectensis (NCBI:txid45351)

InterPro domains:
  IPR001657 Hedgehog protein [PR00632] (68-78)
  IPR001657 Hedgehog protein [PR00632] (121-135)
  IPR001657 Hedgehog protein [PR00632] (137-143)
  IPR001767 Hedgehog protein, Hint domain [PF01079] (1-143)
  IPR003587 Hint domain N-terminal [SM00306] (1-102)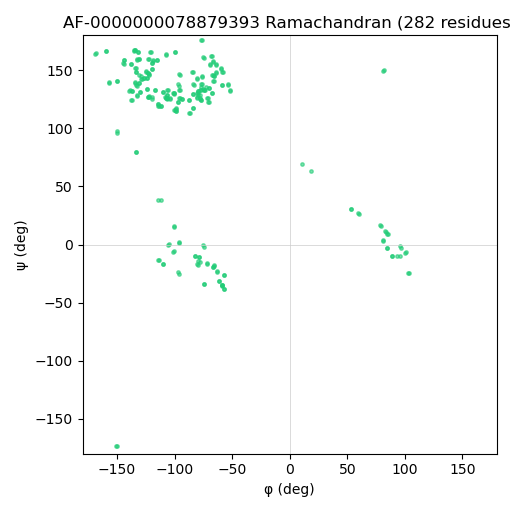
  IPR036844 Hint domain superfamily [SSF51294] (1-143)
  IPR050387 Hedgehog Signaling [PTHR11889] (1-143)